Protein AF-A0AA36IEJ2-F1 (afdb_monomer)

pLDDT: mean 81.39, std 17.4, range [32.22, 98.12]

Radius of gyration: 28.45 Å; Cα contacts (8 Å, |Δi|>4): 85; chains: 1; bounding box: 75×53×69 Å

Structure (mmCIF, N/CA/C/O backbone):
data_AF-A0AA36IEJ2-F1
#
_entry.id   AF-A0AA36IEJ2-F1
#
loop_
_atom_site.group_PDB
_atom_site.id
_atom_site.type_symbol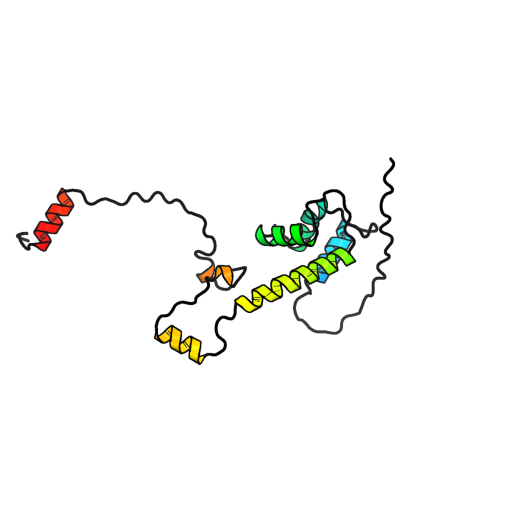
_atom_site.label_atom_id
_atom_site.label_alt_id
_atom_site.label_comp_id
_atom_site.label_asym_id
_atom_site.label_entity_id
_atom_site.label_seq_id
_atom_site.pdbx_PDB_ins_code
_atom_site.Cartn_x
_atom_site.Cartn_y
_atom_site.Cartn_z
_atom_site.occupancy
_atom_site.B_iso_or_equiv
_atom_site.auth_seq_id
_atom_site.auth_comp_id
_atom_site.auth_asym_id
_atom_site.auth_atom_id
_atom_site.pdbx_PDB_model_num
ATOM 1 N N . MET A 1 1 ? -19.007 30.436 28.640 1.00 40.53 1 MET A N 1
ATOM 2 C CA . MET A 1 1 ? -19.668 29.501 27.710 1.00 40.53 1 MET A CA 1
ATOM 3 C C . MET A 1 1 ? -19.135 28.138 28.073 1.00 40.53 1 MET A C 1
ATOM 5 O O . MET A 1 1 ? -18.063 27.766 27.619 1.00 40.53 1 MET A O 1
ATOM 9 N N . ASP A 1 2 ? -19.812 27.492 29.014 1.00 39.59 2 ASP A N 1
ATOM 10 C CA . ASP A 1 2 ? -19.351 26.257 29.638 1.00 39.59 2 ASP A CA 1
ATOM 11 C C . ASP A 1 2 ? -19.792 25.080 28.765 1.00 39.59 2 ASP A C 1
ATOM 13 O O . ASP A 1 2 ? -20.980 24.765 28.680 1.00 39.59 2 ASP A O 1
ATOM 17 N N . GLY A 1 3 ? -18.836 24.488 28.046 1.00 47.44 3 GLY A N 1
ATOM 18 C CA . GLY A 1 3 ? -19.050 23.296 27.232 1.00 47.44 3 GLY A CA 1
ATOM 19 C C . GLY A 1 3 ? -19.310 22.091 28.130 1.00 47.44 3 GLY A C 1
ATOM 20 O O . GLY A 1 3 ? -18.438 21.671 28.887 1.00 47.44 3 GLY A O 1
ATOM 21 N N . GLN A 1 4 ? -20.525 21.551 28.074 1.00 42.03 4 GLN A N 1
ATOM 22 C CA . GLN A 1 4 ? -20.871 20.312 28.765 1.00 42.03 4 GLN A CA 1
ATOM 23 C C . GLN A 1 4 ? -20.145 19.129 28.099 1.00 42.03 4 GLN A C 1
ATOM 25 O O . GLN A 1 4 ? -20.254 18.982 26.882 1.00 42.03 4 GLN A O 1
ATOM 30 N N . PRO A 1 5 ? -19.446 18.265 28.858 1.00 49.78 5 PRO A N 1
ATOM 31 C CA . PRO A 1 5 ? -18.841 17.061 28.301 1.00 49.78 5 PRO A CA 1
ATOM 32 C C . PRO A 1 5 ? -19.939 16.092 27.847 1.00 49.78 5 PRO A C 1
ATOM 34 O O . PRO A 1 5 ? -20.864 15.775 28.608 1.00 49.78 5 PRO A O 1
ATOM 37 N N . ALA A 1 6 ? -19.844 15.643 26.595 1.00 51.34 6 ALA A N 1
ATOM 38 C CA . ALA A 1 6 ? -20.729 14.646 26.015 1.00 51.34 6 ALA A CA 1
ATOM 39 C C . ALA A 1 6 ? -20.664 13.362 26.858 1.00 51.34 6 ALA A C 1
ATOM 41 O O . ALA A 1 6 ? -19.622 12.727 27.000 1.00 51.34 6 ALA A O 1
ATOM 42 N N . LYS A 1 7 ? -21.787 12.995 27.480 1.00 47.00 7 LYS A N 1
ATOM 43 C CA . LYS A 1 7 ? -21.883 11.775 28.283 1.00 47.00 7 LYS A CA 1
ATOM 44 C C . LYS A 1 7 ? -21.886 10.564 27.351 1.00 47.00 7 LYS A C 1
ATOM 46 O O . LYS A 1 7 ? -22.931 10.217 26.807 1.00 47.00 7 LYS A O 1
ATOM 51 N N . CYS A 1 8 ? -20.741 9.898 27.230 1.00 48.50 8 CYS A N 1
ATOM 52 C CA . CYS A 1 8 ? -20.608 8.570 26.629 1.00 48.50 8 CYS A CA 1
ATOM 53 C C . CYS A 1 8 ? -21.247 7.513 27.549 1.00 48.50 8 CYS A C 1
ATOM 55 O O . CYS A 1 8 ? -20.572 6.761 28.240 1.00 48.50 8 CYS A O 1
ATOM 57 N N . ALA A 1 9 ? -22.576 7.495 27.638 1.00 44.84 9 ALA A N 1
ATOM 58 C CA . ALA A 1 9 ? -23.319 6.536 28.452 1.00 44.84 9 ALA A CA 1
ATOM 59 C C . ALA A 1 9 ? -23.879 5.411 27.571 1.00 44.84 9 ALA A C 1
ATOM 61 O O . ALA A 1 9 ? -25.085 5.307 27.365 1.00 44.84 9 ALA A O 1
ATOM 62 N N . GLY A 1 10 ? -22.993 4.565 27.045 1.00 47.56 10 GLY A N 1
ATOM 63 C CA . GLY A 1 10 ? -23.352 3.335 26.342 1.00 47.56 10 GLY A CA 1
ATOM 64 C C . GLY A 1 10 ? -22.810 2.130 27.097 1.00 47.56 10 GLY A C 1
ATOM 65 O O . GLY A 1 10 ? -21.650 1.775 26.937 1.00 47.56 10 G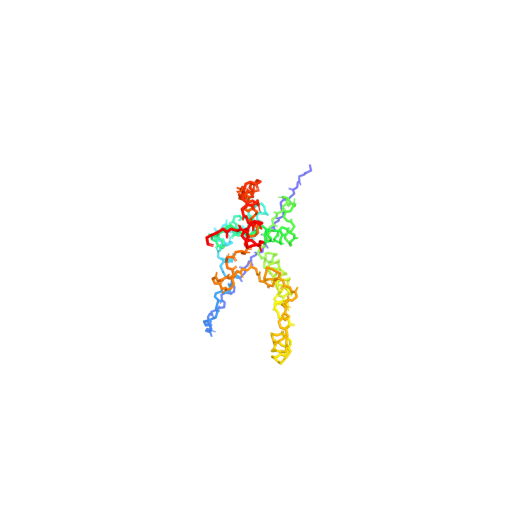LY A O 1
ATOM 66 N N . ARG A 1 11 ? -23.634 1.490 27.939 1.00 46.09 11 ARG A N 1
ATOM 67 C CA . ARG A 1 11 ? -23.302 0.169 28.493 1.00 46.09 11 ARG A CA 1
ATOM 68 C C . ARG A 1 11 ? -23.265 -0.826 27.340 1.00 46.09 11 ARG A C 1
ATOM 70 O O . ARG A 1 11 ? -24.316 -1.292 26.902 1.00 46.09 11 ARG A O 1
ATOM 77 N N . TYR A 1 12 ? -22.068 -1.184 26.899 1.00 50.28 12 TYR A N 1
ATOM 78 C CA . TYR A 1 12 ? -21.857 -2.382 26.111 1.00 50.28 12 TYR A CA 1
ATOM 79 C C . TYR A 1 12 ? -22.238 -3.594 26.950 1.00 50.28 12 TYR A C 1
ATOM 81 O O . TYR A 1 12 ? -21.496 -4.058 27.814 1.00 50.28 12 TYR A O 1
ATOM 89 N N . ALA A 1 13 ? -23.459 -4.082 26.742 1.00 46.06 13 ALA A N 1
ATOM 90 C CA . ALA A 1 13 ? -23.872 -5.375 27.245 1.00 46.06 13 ALA A CA 1
ATOM 91 C C . ALA A 1 13 ? -23.023 -6.423 26.522 1.00 46.06 13 ALA A C 1
ATOM 93 O O . ALA A 1 13 ? -23.309 -6.799 25.387 1.00 46.06 13 ALA A O 1
ATOM 94 N N . LEU A 1 14 ? -21.951 -6.831 27.198 1.00 47.22 14 LEU A N 1
ATOM 95 C CA . LEU A 1 14 ? -20.986 -7.849 26.816 1.00 47.22 14 LEU A CA 1
ATOM 96 C C . LEU A 1 14 ? -21.727 -9.145 26.443 1.00 47.22 14 LEU A C 1
ATOM 98 O O . LEU A 1 14 ? -21.999 -10.008 27.281 1.00 47.22 14 LEU A O 1
ATOM 102 N N . HIS A 1 15 ? -22.112 -9.279 25.177 1.00 44.12 15 HIS A N 1
ATOM 103 C CA . HIS A 1 15 ? -22.699 -10.501 24.653 1.00 44.12 15 HI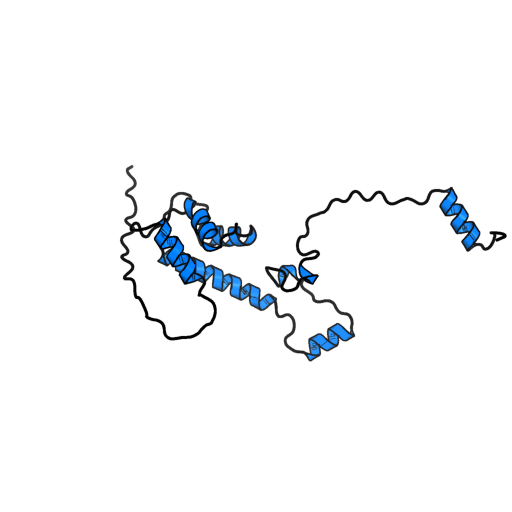S A CA 1
ATOM 104 C C . HIS A 1 15 ? -21.554 -11.469 24.356 1.00 44.12 15 HIS A C 1
ATOM 106 O O . HIS A 1 15 ? -21.092 -11.613 23.228 1.00 44.12 15 HIS A O 1
ATOM 112 N N . GLN A 1 16 ? -21.086 -12.134 25.418 1.00 48.19 16 GLN A N 1
ATOM 113 C CA . GLN A 1 16 ? -20.253 -13.332 25.350 1.00 48.19 16 GLN A CA 1
ATOM 114 C C . GLN A 1 16 ? -21.001 -14.428 24.575 1.00 48.19 16 GLN A C 1
ATOM 116 O O . GLN A 1 16 ? -21.636 -15.313 25.154 1.00 48.19 16 GLN A O 1
ATOM 121 N N . ARG A 1 17 ? -20.926 -14.399 23.241 1.00 41.19 17 ARG A N 1
ATOM 122 C CA . ARG A 1 17 ? -21.216 -15.582 22.434 1.00 41.19 17 ARG A CA 1
ATOM 123 C C . ARG A 1 17 ? -20.045 -16.540 22.587 1.00 41.19 17 ARG A C 1
ATOM 125 O O . ARG A 1 17 ? -18.952 -16.319 22.077 1.00 41.19 17 ARG A O 1
ATOM 132 N N . ARG A 1 18 ? -20.299 -17.601 23.350 1.00 40.84 18 ARG A N 1
ATOM 133 C CA . ARG A 1 18 ? -19.436 -18.772 23.472 1.00 40.84 18 ARG A CA 1
ATOM 134 C C . ARG A 1 18 ? -19.123 -19.347 22.090 1.00 40.84 18 ARG A C 1
ATOM 136 O O . ARG A 1 18 ? -20.033 -19.673 21.336 1.00 40.84 18 ARG A O 1
ATOM 143 N N . ASN A 1 19 ? -17.825 -19.503 21.852 1.00 45.25 19 ASN A N 1
ATOM 14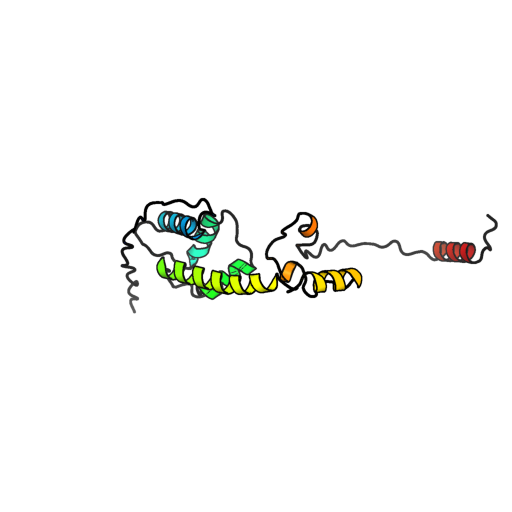4 C CA . ASN A 1 19 ? -17.169 -20.475 20.984 1.00 45.25 19 ASN A CA 1
ATOM 145 C C . ASN A 1 19 ? -18.066 -21.596 20.441 1.00 45.25 19 ASN A C 1
ATOM 147 O O . ASN A 1 19 ? -18.500 -22.465 21.198 1.00 45.25 19 ASN A O 1
ATOM 151 N N . GLN A 1 20 ? -18.158 -21.668 19.114 1.00 38.31 20 GLN A N 1
ATOM 152 C CA . GLN A 1 20 ? -18.230 -22.939 18.399 1.00 38.31 20 GLN A CA 1
ATOM 153 C C . GLN A 1 20 ? -17.403 -22.848 17.110 1.00 38.31 20 GLN A C 1
ATOM 155 O O . GLN A 1 20 ? -17.879 -22.437 16.062 1.00 38.31 20 GLN A O 1
ATOM 160 N N . GLY A 1 21 ? -16.121 -23.181 17.288 1.00 37.41 21 GLY A N 1
ATOM 161 C CA . GLY A 1 21 ? -15.200 -23.799 16.336 1.00 37.41 21 GLY A CA 1
ATOM 162 C C . GLY A 1 21 ? -15.261 -23.393 14.871 1.00 37.41 21 GLY A C 1
ATOM 163 O O . GLY A 1 21 ? -15.966 -24.043 14.114 1.00 37.41 21 GLY A O 1
ATOM 164 N N . VAL A 1 22 ? -14.361 -22.491 14.474 1.00 33.22 22 VAL A N 1
ATOM 165 C CA . VAL A 1 22 ? -13.453 -22.714 13.338 1.00 33.22 22 VAL A CA 1
ATOM 166 C C . VAL A 1 22 ? -12.129 -22.021 13.667 1.00 33.22 22 VAL A C 1
ATOM 168 O O . VAL A 1 22 ? -12.105 -20.876 14.113 1.00 33.22 22 VAL A O 1
ATOM 171 N N . CYS A 1 23 ? -11.029 -22.744 13.505 1.00 32.22 23 CYS A N 1
ATOM 172 C CA . CYS A 1 23 ? -9.671 -22.244 13.647 1.00 32.22 23 CYS A CA 1
ATOM 173 C C . CYS A 1 23 ? -9.272 -21.474 12.377 1.00 32.22 23 CYS A C 1
ATOM 175 O O . CYS A 1 23 ? -8.405 -21.936 11.653 1.00 32.22 23 CYS A O 1
ATOM 177 N N . ASP A 1 24 ? -9.900 -20.334 12.101 1.00 36.03 24 ASP A N 1
ATOM 178 C CA . ASP A 1 24 ? -9.505 -19.429 11.018 1.00 36.03 24 ASP A CA 1
ATOM 179 C C . ASP A 1 24 ? -9.288 -18.050 11.635 1.00 36.03 24 ASP A C 1
ATOM 181 O O . ASP A 1 24 ? -10.222 -17.504 12.210 1.00 36.03 24 ASP A O 1
ATOM 185 N N . ALA A 1 25 ? -8.043 -17.559 11.584 1.00 43.09 25 ALA A N 1
ATOM 186 C CA . ALA A 1 25 ? -7.581 -16.207 11.922 1.00 43.09 25 ALA A CA 1
ATOM 187 C C . ALA A 1 25 ? -8.327 -15.502 13.073 1.00 43.09 25 ALA A C 1
ATOM 189 O O . ALA A 1 25 ? -9.448 -15.037 12.892 1.00 43.09 25 ALA A O 1
ATOM 190 N N . VAL A 1 26 ? -7.678 -15.327 14.236 1.00 43.62 26 VAL A N 1
ATOM 191 C CA . VAL A 1 26 ? -8.209 -14.461 15.309 1.00 43.62 26 VAL A CA 1
ATOM 192 C C . VAL A 1 26 ? -8.699 -13.157 14.666 1.00 43.62 26 VAL A C 1
ATOM 194 O O . VAL A 1 26 ? -7.878 -12.440 14.086 1.00 43.62 26 VAL A O 1
ATOM 197 N N . PRO A 1 27 ? -10.015 -12.869 14.673 1.00 59.16 27 PRO A N 1
ATOM 198 C CA . PRO A 1 27 ? -10.537 -11.728 13.950 1.00 59.16 27 PRO A CA 1
ATOM 199 C C . PRO A 1 27 ? -9.899 -10.499 14.575 1.00 59.16 27 PRO A C 1
ATOM 201 O O . PRO A 1 27 ? -10.001 -10.310 15.784 1.00 59.16 27 PRO A O 1
ATOM 204 N N . CYS A 1 28 ? -9.212 -9.691 13.769 1.00 58.41 28 CYS A N 1
ATOM 205 C CA . CYS A 1 28 ? -8.451 -8.526 14.229 1.00 58.41 28 CYS A CA 1
ATOM 206 C C . CYS A 1 28 ? -9.276 -7.643 15.201 1.00 58.41 28 CYS A C 1
ATOM 208 O O . CYS A 1 28 ? -8.747 -7.138 16.185 1.00 58.41 28 CYS A O 1
ATOM 210 N N . CYS A 1 29 ? -10.607 -7.592 15.022 1.00 62.75 29 CYS A N 1
ATOM 211 C CA . CYS A 1 29 ? -11.572 -6.981 15.951 1.00 62.75 29 CYS A CA 1
ATOM 212 C C . CYS A 1 29 ? -11.404 -7.386 17.423 1.00 62.75 29 CYS A C 1
ATOM 214 O O . CYS A 1 29 ? -11.572 -6.553 18.306 1.00 62.75 29 CYS A O 1
ATOM 216 N N . PHE A 1 30 ? -11.106 -8.652 17.709 1.00 75.50 30 PHE A N 1
ATOM 217 C CA . PHE A 1 30 ? -11.024 -9.153 19.078 1.00 75.50 30 PHE A CA 1
ATOM 218 C C . PHE A 1 30 ? -9.797 -8.608 19.814 1.00 75.50 30 PHE A C 1
ATOM 220 O O . PHE A 1 30 ? -9.889 -8.253 20.986 1.00 75.50 30 PHE A O 1
ATOM 227 N N . LEU A 1 31 ? -8.669 -8.483 19.111 1.00 81.38 31 LEU A N 1
ATOM 228 C CA . LEU A 1 31 ? -7.453 -7.868 19.645 1.00 81.38 31 LEU A CA 1
ATOM 229 C C . LEU A 1 31 ? -7.671 -6.378 19.923 1.00 81.38 31 LEU A C 1
ATOM 231 O O . LEU A 1 31 ? -7.348 -5.917 21.014 1.00 81.38 31 LEU A O 1
ATOM 235 N N . PHE A 1 32 ? -8.296 -5.662 18.984 1.00 86.06 32 PHE A N 1
ATOM 236 C CA . PHE A 1 32 ? -8.633 -4.247 19.157 1.00 86.06 32 PHE A CA 1
ATOM 237 C C . PHE A 1 32 ? -9.627 -4.001 20.296 1.00 86.06 32 PHE A C 1
ATOM 239 O O . PHE A 1 32 ? -9.485 -3.028 21.028 1.00 86.06 32 PHE A O 1
ATOM 246 N N . SER A 1 33 ? -10.604 -4.891 20.483 1.00 88.31 33 SER A N 1
ATOM 247 C CA . SER A 1 33 ? -11.564 -4.794 21.589 1.00 88.31 33 SER A CA 1
ATOM 248 C C . SER A 1 33 ? -10.871 -4.966 22.937 1.00 88.31 33 SER A C 1
ATOM 250 O O . SER A 1 33 ? -11.087 -4.164 23.840 1.00 88.31 33 SER A O 1
ATOM 252 N N . GLN A 1 34 ? -9.975 -5.950 23.063 1.00 90.56 34 GLN A N 1
ATOM 253 C CA . GLN A 1 34 ? -9.234 -6.161 24.307 1.00 90.56 34 GLN A CA 1
ATOM 254 C C . GLN A 1 34 ? -8.288 -5.008 24.636 1.00 90.56 34 GLN A C 1
ATOM 256 O O . GLN A 1 34 ? -8.200 -4.597 25.797 1.00 90.56 34 GLN A O 1
ATOM 261 N N . THR A 1 35 ? -7.562 -4.484 23.646 1.00 91.81 35 THR A N 1
ATOM 262 C CA . THR A 1 35 ? -6.663 -3.347 23.873 1.00 91.81 35 THR A CA 1
ATOM 263 C C . THR A 1 35 ? -7.444 -2.084 24.212 1.00 91.81 35 THR A C 1
ATOM 265 O O . THR A 1 35 ? -7.053 -1.377 25.142 1.00 91.81 35 THR A O 1
ATOM 268 N N . PHE A 1 36 ? -8.576 -1.841 23.546 1.00 92.44 36 PHE A N 1
ATOM 269 C CA . PHE A 1 36 ? -9.487 -0.745 23.873 1.00 92.44 36 PHE A CA 1
ATOM 270 C C . PHE A 1 36 ? -9.990 -0.838 25.317 1.00 92.44 36 PHE A C 1
ATOM 272 O O . PHE A 1 36 ? -9.799 0.105 26.087 1.00 92.44 36 PHE A O 1
ATOM 279 N N . ASP A 1 37 ? -10.528 -1.992 25.720 1.00 92.75 37 ASP A N 1
ATOM 280 C CA . ASP A 1 37 ? -11.012 -2.223 27.087 1.00 92.75 37 ASP A CA 1
ATOM 281 C C . ASP A 1 37 ? -9.900 -2.028 28.127 1.00 92.75 37 ASP A C 1
ATOM 283 O O . ASP A 1 37 ? -10.126 -1.450 29.191 1.00 92.75 37 ASP A O 1
ATOM 287 N N . THR A 1 38 ? -8.674 -2.452 27.807 1.00 93.12 38 THR A N 1
ATOM 288 C CA . THR A 1 38 ? -7.515 -2.318 28.702 1.00 93.12 38 THR A CA 1
ATOM 289 C C . THR A 1 38 ? -7.096 -0.858 28.901 1.00 93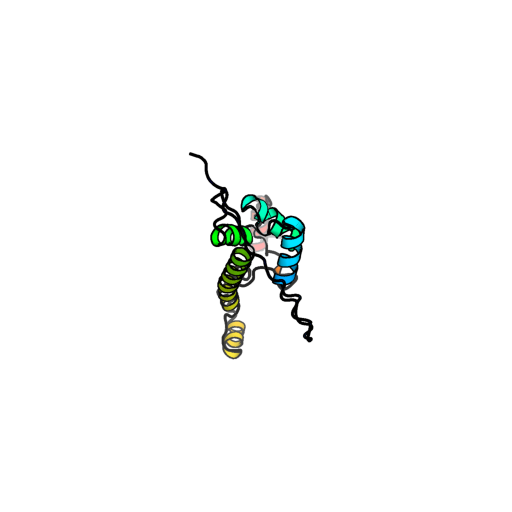.12 38 THR A C 1
ATOM 291 O O . THR A 1 38 ? -6.697 -0.484 30.003 1.00 93.12 38 THR A O 1
ATOM 294 N N . MET A 1 39 ? -7.173 -0.018 27.865 1.00 91.06 39 MET A N 1
ATOM 295 C CA . MET A 1 39 ? -6.741 1.385 27.958 1.00 91.06 39 MET A CA 1
ATOM 296 C C . MET A 1 39 ? -7.819 2.339 28.458 1.00 91.06 39 MET A C 1
ATOM 298 O O . MET A 1 39 ? -7.490 3.360 29.064 1.00 91.06 39 MET A O 1
ATOM 302 N N . VAL A 1 40 ? -9.082 2.038 28.170 1.00 91.06 40 VAL A N 1
ATOM 303 C CA . VAL A 1 40 ? -10.218 2.915 28.460 1.00 91.06 40 VAL A CA 1
ATOM 304 C C . VAL A 1 40 ? -10.908 2.528 29.773 1.00 91.06 40 VAL A C 1
ATOM 306 O O . VAL A 1 40 ? -11.442 3.390 30.475 1.00 91.06 40 VAL A O 1
ATOM 309 N N . GLY A 1 41 ? -10.887 1.242 30.135 1.00 87.25 41 GLY A N 1
ATOM 310 C CA . GLY A 1 41 ? -11.568 0.727 31.318 1.00 87.25 41 GLY A CA 1
ATOM 311 C C . GLY A 1 41 ? -13.074 1.017 31.288 1.00 87.25 41 GLY A C 1
ATOM 312 O O . GLY A 1 41 ? -13.781 0.689 30.335 1.00 87.25 41 GLY A O 1
ATOM 313 N N . GLU A 1 42 ? -13.581 1.657 32.344 1.00 85.06 42 GLU A N 1
ATOM 314 C CA . GLU A 1 42 ? -15.014 1.949 32.501 1.00 85.06 42 GLU A CA 1
ATOM 315 C C . GLU A 1 42 ? -15.517 3.128 31.653 1.00 85.06 42 GLU A C 1
ATOM 317 O O . GLU A 1 42 ? -16.727 3.271 31.483 1.00 85.06 42 GLU A O 1
ATOM 322 N N . ALA A 1 43 ? -14.627 3.973 31.117 1.00 80.19 43 ALA A N 1
ATOM 323 C CA . ALA A 1 43 ? -15.024 5.196 30.416 1.00 80.19 43 ALA A CA 1
ATOM 324 C C . ALA A 1 43 ? -15.714 4.928 29.063 1.00 80.19 43 ALA A C 1
ATOM 326 O O . ALA A 1 43 ? -16.480 5.764 28.597 1.00 80.19 43 ALA A O 1
ATOM 327 N N . GLN A 1 44 ? -15.482 3.755 28.457 1.00 87.50 44 GLN A N 1
ATOM 328 C CA . GLN A 1 44 ? -16.049 3.294 27.176 1.00 87.50 44 GLN A CA 1
ATOM 329 C C . GLN A 1 44 ? -15.889 4.271 25.984 1.00 87.50 44 GLN A C 1
ATOM 331 O O . GLN A 1 44 ? -16.511 4.086 24.936 1.00 87.50 44 GLN A O 1
ATOM 336 N N . CYS A 1 45 ? -15.027 5.281 26.113 1.00 92.75 45 CYS A N 1
ATOM 337 C CA . CYS A 1 45 ? -14.630 6.208 25.064 1.00 92.75 45 CYS A CA 1
ATOM 338 C C . CYS A 1 45 ? -13.123 6.503 25.128 1.00 92.75 45 CYS A C 1
ATOM 340 O O . CYS A 1 45 ? -12.531 6.567 26.207 1.00 92.75 45 CYS A O 1
ATOM 342 N N . ILE A 1 46 ? -12.493 6.679 23.967 1.00 93.94 46 ILE A N 1
ATOM 343 C CA . ILE A 1 46 ? -11.086 7.067 23.841 1.00 93.94 46 ILE A CA 1
ATOM 344 C C . ILE A 1 46 ? -10.991 8.441 23.182 1.00 93.94 46 ILE A C 1
ATOM 346 O O . ILE A 1 46 ? -11.665 8.705 22.193 1.00 93.94 46 ILE A O 1
ATOM 350 N N . GLN A 1 47 ? -10.135 9.317 23.699 1.00 92.88 47 GLN A N 1
ATOM 351 C CA . GLN A 1 47 ? -9.848 10.589 23.033 1.00 92.88 47 GLN A CA 1
ATOM 352 C C . GLN A 1 47 ? -9.185 10.332 21.678 1.00 92.88 47 GLN A C 1
ATOM 354 O O . GLN A 1 47 ? -8.265 9.513 21.594 1.00 92.88 47 GLN A O 1
ATOM 359 N N . LYS A 1 48 ? -9.585 11.073 20.638 1.00 93.62 48 LYS A N 1
ATOM 360 C CA . LYS A 1 48 ? -9.020 10.952 19.280 1.00 93.62 48 LYS A CA 1
ATOM 361 C C . LYS A 1 48 ? -7.491 11.050 19.255 1.00 93.62 48 LYS A C 1
ATOM 363 O O . LYS A 1 48 ? -6.839 10.260 18.582 1.00 93.62 48 LYS A O 1
ATOM 368 N N . ILE A 1 49 ? -6.910 11.930 20.071 1.00 92.00 49 ILE A N 1
ATOM 369 C CA . ILE A 1 49 ? -5.451 12.108 20.199 1.00 92.00 49 ILE A CA 1
ATOM 370 C C . ILE A 1 49 ? -4.750 10.806 20.632 1.00 92.00 49 ILE A C 1
ATOM 372 O O . ILE A 1 49 ? -3.625 10.525 20.224 1.00 92.00 49 ILE A O 1
ATOM 376 N N . ARG A 1 50 ? -5.420 9.968 21.434 1.00 92.06 50 ARG A N 1
ATOM 377 C CA . ARG A 1 50 ? -4.876 8.696 21.940 1.00 92.06 50 ARG A CA 1
ATOM 378 C C . ARG A 1 50 ? -5.119 7.511 21.005 1.00 92.06 50 ARG A C 1
ATOM 380 O O . ARG A 1 50 ? -4.660 6.406 21.289 1.00 92.06 50 ARG A O 1
ATOM 387 N N . MET A 1 51 ? -5.789 7.721 19.874 1.00 91.75 51 MET A N 1
ATOM 388 C CA . MET A 1 51 ? -6.033 6.685 18.869 1.00 91.75 51 MET A CA 1
ATOM 389 C C . MET A 1 51 ? -4.729 6.043 18.369 1.00 91.75 51 MET A C 1
ATOM 391 O O . MET A 1 51 ? -4.651 4.830 18.189 1.00 91.75 51 MET A O 1
ATOM 395 N N . PHE A 1 52 ? -3.668 6.837 18.222 1.00 90.75 52 PHE A N 1
ATOM 396 C CA . PHE A 1 52 ? -2.351 6.348 17.812 1.00 90.75 52 PHE A CA 1
ATOM 397 C C . PHE A 1 52 ? -1.745 5.359 18.818 1.00 90.75 52 PHE A C 1
ATOM 399 O O . PHE A 1 52 ? -1.145 4.360 18.421 1.00 90.75 52 PHE A O 1
ATOM 406 N N . GLU A 1 53 ? -1.937 5.600 20.120 1.00 93.00 53 GLU A N 1
ATOM 407 C CA . GLU A 1 53 ? -1.500 4.681 21.177 1.00 93.00 53 GLU A CA 1
ATOM 408 C C . GLU A 1 53 ? -2.260 3.355 21.087 1.00 93.00 53 GLU A C 1
ATOM 410 O O . GLU A 1 53 ? -1.648 2.292 21.194 1.00 93.00 53 GLU A O 1
ATOM 415 N N . LEU A 1 54 ? -3.572 3.417 20.822 1.00 92.44 54 LEU A N 1
ATOM 416 C CA . LEU A 1 54 ? -4.418 2.236 20.644 1.00 92.44 54 LEU A CA 1
ATOM 417 C C . LEU A 1 54 ? -3.959 1.372 19.480 1.00 92.44 54 LEU A C 1
ATOM 419 O O . LEU A 1 54 ? -3.784 0.164 19.640 1.00 92.44 54 LEU A O 1
ATOM 423 N N . ILE A 1 55 ? -3.731 1.992 18.328 1.00 91.19 55 ILE A N 1
ATOM 424 C CA . ILE A 1 55 ? -3.296 1.303 17.115 1.00 91.19 55 ILE A CA 1
ATOM 425 C C . ILE A 1 55 ? -1.919 0.674 17.337 1.00 91.19 55 ILE A C 1
ATOM 427 O O . ILE A 1 55 ? -1.742 -0.515 17.082 1.00 91.19 55 ILE A O 1
ATOM 431 N N . LYS A 1 56 ? -0.964 1.424 17.898 1.00 91.69 56 LYS A N 1
ATOM 432 C CA . LYS A 1 56 ? 0.379 0.911 18.196 1.00 91.69 56 LYS A CA 1
ATOM 433 C C . LYS A 1 56 ? 0.350 -0.253 19.189 1.00 91.69 56 LYS A C 1
ATOM 435 O O . LYS A 1 56 ? 1.073 -1.230 19.006 1.00 91.69 56 LYS A O 1
ATOM 440 N N . ALA A 1 57 ? -0.493 -0.174 20.219 1.00 92.50 57 ALA A N 1
ATOM 441 C CA . ALA A 1 57 ? -0.664 -1.248 21.192 1.00 92.50 57 ALA A CA 1
ATOM 442 C C . ALA A 1 57 ? -1.322 -2.496 20.578 1.00 92.50 57 ALA A C 1
ATOM 444 O O . ALA A 1 57 ? -0.942 -3.612 20.922 1.00 92.50 57 ALA A O 1
ATOM 445 N N . ALA A 1 58 ? -2.284 -2.317 19.668 1.00 89.94 58 ALA A N 1
ATOM 446 C CA . ALA A 1 58 ? -2.988 -3.414 19.008 1.00 89.94 58 ALA A CA 1
ATOM 447 C C . ALA A 1 58 ? -2.133 -4.125 17.947 1.00 89.94 58 ALA A C 1
ATOM 449 O O . ALA A 1 58 ? -2.117 -5.354 17.906 1.00 89.94 58 ALA A O 1
ATOM 450 N N . TYR A 1 59 ? -1.411 -3.373 17.111 1.00 85.44 59 TYR A N 1
ATOM 451 C CA . TYR A 1 59 ? -0.539 -3.938 16.076 1.00 85.44 59 TYR A CA 1
ATOM 452 C C . TYR A 1 59 ? 0.792 -4.451 16.638 1.00 85.44 59 TYR A C 1
ATOM 454 O O . TYR A 1 59 ? 1.373 -5.384 16.089 1.00 85.44 59 TYR A O 1
ATOM 462 N N . GLY A 1 60 ? 1.294 -3.852 17.722 1.00 87.69 60 GLY A N 1
ATOM 463 C CA . GLY A 1 60 ? 2.627 -4.138 18.262 1.00 87.69 60 GLY A CA 1
ATOM 464 C C . GLY A 1 60 ? 3.773 -3.506 17.460 1.00 87.69 60 GLY A C 1
ATOM 465 O O . GLY A 1 60 ? 4.938 -3.688 17.810 1.00 87.69 60 GLY A O 1
ATOM 466 N N . PHE A 1 61 ? 3.459 -2.747 16.411 1.00 86.00 61 PHE A N 1
ATOM 467 C CA . PHE A 1 61 ? 4.394 -1.972 15.599 1.00 86.00 61 PHE A CA 1
ATOM 468 C C . PHE A 1 61 ? 3.768 -0.625 15.216 1.00 86.00 61 PHE A C 1
ATOM 470 O O . PHE A 1 61 ? 2.576 -0.390 15.423 1.00 86.00 61 PHE A O 1
ATOM 477 N N . GLU A 1 62 ? 4.594 0.288 14.710 1.00 83.75 62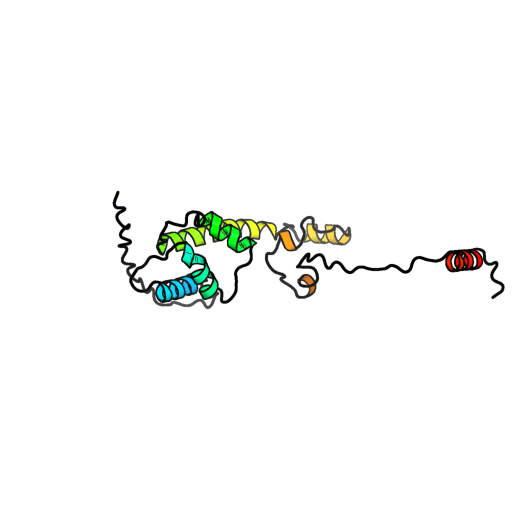 GLU A N 1
ATOM 478 C CA . GLU A 1 62 ? 4.133 1.585 14.220 1.00 83.75 62 GLU A CA 1
ATOM 479 C C . GLU A 1 62 ? 3.484 1.408 12.838 1.00 83.75 62 GLU A C 1
ATOM 481 O O . GLU A 1 62 ? 4.139 0.862 11.946 1.00 83.75 62 GLU A O 1
ATOM 486 N N . PRO A 1 63 ? 2.205 1.789 12.661 1.00 85.12 63 PRO A N 1
ATOM 487 C CA . PRO A 1 63 ? 1.501 1.584 11.397 1.00 85.12 63 PRO A CA 1
ATOM 488 C C . PRO A 1 63 ? 2.175 2.377 10.275 1.00 85.12 63 PRO A C 1
ATOM 490 O O . PRO A 1 63 ? 2.763 3.438 10.506 1.00 85.12 63 PRO A O 1
ATOM 493 N N . MET A 1 64 ? 2.081 1.868 9.048 1.00 84.06 64 MET A N 1
ATOM 494 C CA . MET A 1 64 ? 2.718 2.523 7.906 1.00 84.06 64 MET A CA 1
ATOM 495 C C . MET A 1 64 ? 2.070 3.891 7.623 1.00 84.06 64 MET A C 1
ATOM 497 O O . MET A 1 64 ? 0.876 4.061 7.886 1.00 84.06 64 MET A O 1
ATOM 501 N N . PRO A 1 65 ? 2.797 4.863 7.033 1.00 87.00 65 PRO A N 1
ATOM 502 C CA . PRO A 1 65 ? 2.252 6.193 6.742 1.00 87.00 65 PRO A CA 1
ATOM 503 C C . PRO A 1 65 ? 0.956 6.166 5.919 1.00 87.00 65 PRO A C 1
ATOM 505 O O . PRO A 1 65 ? 0.038 6.942 6.177 1.00 87.00 65 PRO A O 1
ATOM 508 N N . GLU A 1 66 ? 0.848 5.236 4.969 1.00 83.75 66 GLU A N 1
ATOM 509 C CA . GLU A 1 66 ? -0.351 5.044 4.146 1.00 83.75 66 GLU A CA 1
ATOM 510 C C . GLU A 1 66 ? -1.560 4.577 4.969 1.00 83.75 66 GLU A C 1
ATOM 512 O O . GLU A 1 66 ? -2.672 5.081 4.808 1.00 83.75 66 GLU A O 1
ATOM 517 N N . GLU A 1 67 ? -1.343 3.635 5.891 1.00 85.94 67 GLU A N 1
ATOM 518 C CA . GLU A 1 67 ? -2.382 3.147 6.802 1.00 85.94 67 GLU A CA 1
ATOM 519 C C . GLU A 1 67 ? -2.798 4.241 7.782 1.00 85.94 67 GLU A C 1
ATOM 521 O O . GLU A 1 67 ? -3.981 4.383 8.091 1.00 85.94 67 GLU A O 1
ATOM 526 N N . MET A 1 68 ? -1.838 5.061 8.215 1.00 89.88 68 MET A N 1
ATOM 527 C CA . MET A 1 68 ? -2.111 6.207 9.065 1.00 89.88 68 MET A CA 1
ATOM 528 C C . MET A 1 68 ? -2.976 7.248 8.362 1.00 89.88 68 MET A C 1
ATOM 530 O O . MET A 1 68 ? -3.937 7.739 8.949 1.00 89.88 68 MET A O 1
ATOM 534 N N . GLY A 1 69 ? -2.677 7.551 7.097 1.00 90.19 69 GLY A N 1
ATOM 535 C CA . GLY A 1 69 ? -3.488 8.456 6.287 1.00 90.19 69 GLY A CA 1
ATOM 536 C C . GLY A 1 69 ? -4.937 7.978 6.170 1.00 90.19 69 GLY A C 1
ATOM 537 O O . GLY A 1 69 ? -5.860 8.772 6.332 1.00 90.19 69 GLY A O 1
ATOM 538 N N . LEU A 1 70 ? -5.153 6.673 5.968 1.00 90.12 70 LEU A N 1
ATOM 539 C CA . LEU A 1 70 ? -6.499 6.087 5.958 1.00 90.12 70 LEU A CA 1
ATOM 540 C C . LEU A 1 70 ? -7.211 6.265 7.303 1.00 90.12 70 LEU A C 1
ATOM 542 O O . LEU A 1 70 ? -8.351 6.712 7.332 1.00 90.12 70 LEU A O 1
ATOM 546 N N . LEU A 1 71 ? -6.534 5.970 8.415 1.00 91.94 71 LEU A N 1
ATOM 547 C CA . LEU A 1 71 ? -7.108 6.090 9.758 1.00 91.94 71 LEU A CA 1
ATOM 548 C C . LEU A 1 71 ? -7.469 7.538 10.113 1.00 91.94 71 LEU A C 1
ATOM 550 O O . LEU A 1 71 ? -8.552 7.786 10.641 1.00 91.94 71 LEU A O 1
ATOM 554 N N . VAL A 1 72 ? -6.592 8.494 9.798 1.00 93.19 72 VAL A N 1
ATOM 555 C CA . VAL A 1 72 ? -6.835 9.926 10.027 1.00 93.19 72 VAL A CA 1
ATOM 556 C C . VAL A 1 72 ? -8.042 10.408 9.227 1.00 93.19 72 VAL A C 1
ATOM 558 O O . VAL A 1 72 ? -8.896 11.096 9.787 1.00 93.19 72 VAL A O 1
ATOM 561 N N . ASN A 1 73 ? -8.146 9.997 7.961 1.00 92.81 73 ASN A N 1
ATOM 562 C CA . ASN A 1 73 ? -9.252 10.371 7.084 1.00 92.81 73 ASN A CA 1
ATOM 563 C C . ASN A 1 73 ? -10.584 9.748 7.524 1.00 92.81 73 ASN A C 1
ATOM 565 O O . ASN A 1 73 ? -11.582 10.459 7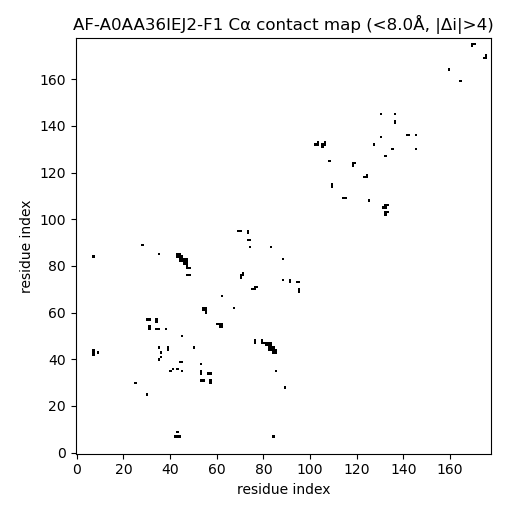.585 1.00 92.81 73 ASN A O 1
ATOM 569 N N . THR A 1 74 ? -10.607 8.452 7.859 1.00 93.88 74 THR A N 1
ATOM 570 C CA . THR A 1 74 ? -11.840 7.744 8.245 1.00 93.88 74 THR A CA 1
ATOM 571 C C . THR A 1 74 ? -12.363 8.188 9.611 1.00 93.88 74 THR A C 1
ATOM 573 O O . THR A 1 74 ? -13.563 8.369 9.787 1.00 93.88 74 THR A O 1
ATOM 576 N N . PHE A 1 75 ? -11.483 8.400 10.593 1.00 92.69 75 PHE A N 1
ATOM 577 C CA . PHE A 1 75 ? -11.897 8.805 11.944 1.00 92.69 75 PHE A CA 1
ATOM 578 C C . PHE A 1 75 ? -11.934 10.325 12.154 1.00 92.69 75 PHE A C 1
ATOM 580 O O . PHE A 1 75 ? -12.249 10.786 13.258 1.00 92.69 75 PHE A O 1
ATOM 587 N N . HIS A 1 76 ? -11.614 11.106 11.116 1.00 91.69 76 HIS A N 1
ATOM 588 C CA . HIS A 1 76 ? -11.483 12.562 11.173 1.00 91.69 76 HIS A CA 1
ATOM 589 C C . HIS A 1 76 ? -10.633 12.995 12.377 1.00 91.69 76 HIS A C 1
ATOM 591 O O . HIS A 1 76 ? -11.099 13.713 13.270 1.00 91.69 76 HIS A O 1
ATOM 597 N N . LEU A 1 77 ? -9.405 12.470 12.450 1.00 89.00 77 LEU A N 1
ATOM 598 C CA . LEU A 1 77 ? -8.492 12.713 13.576 1.00 89.00 77 LEU A CA 1
ATOM 599 C C . LEU A 1 77 ? -7.859 14.114 13.549 1.00 89.00 77 LEU A C 1
ATOM 601 O O . LEU A 1 77 ? -7.175 14.466 14.500 1.00 89.00 77 LEU A O 1
ATOM 605 N N . GLU A 1 78 ? -8.087 14.904 12.496 1.00 85.56 78 GLU A N 1
ATOM 606 C CA . GLU A 1 78 ? -7.622 16.298 12.395 1.00 85.56 78 GLU A CA 1
ATOM 607 C C . GLU A 1 78 ? -8.294 17.221 13.428 1.00 85.56 78 GLU A C 1
ATOM 609 O O . GLU A 1 78 ? -7.714 18.222 13.845 1.00 85.56 78 GLU A O 1
ATOM 614 N N . ASP A 1 79 ? -9.502 16.863 13.873 1.00 84.12 79 ASP A N 1
ATOM 615 C CA . ASP A 1 79 ? -10.217 17.578 14.922 1.00 84.12 79 ASP A CA 1
ATOM 616 C C . ASP A 1 79 ? -9.835 17.010 16.300 1.00 84.12 79 ASP A C 1
ATOM 618 O O . ASP A 1 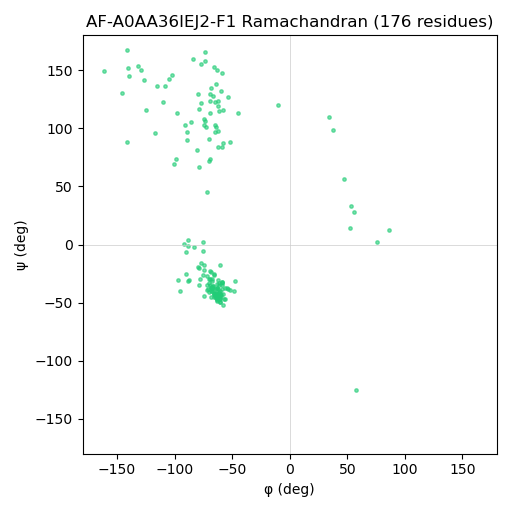79 ? -10.407 16.019 16.765 1.00 84.12 79 ASP A O 1
ATOM 622 N N . ASP A 1 80 ? -8.889 17.665 16.980 1.00 72.19 80 ASP A N 1
ATOM 623 C CA . ASP A 1 80 ? -8.343 17.254 18.289 1.00 72.19 80 ASP A CA 1
ATOM 624 C C . ASP A 1 80 ? -9.388 17.180 19.426 1.00 72.19 80 ASP A C 1
ATOM 626 O O . ASP A 1 80 ? -9.155 16.570 20.473 1.00 72.19 80 ASP A O 1
ATOM 630 N N . ALA A 1 81 ? -10.553 17.806 19.246 1.00 78.00 81 ALA A N 1
ATOM 631 C CA . ALA A 1 81 ? -11.611 17.890 20.247 1.00 78.00 81 ALA A CA 1
ATOM 632 C C . ALA A 1 81 ? -12.710 16.845 19.990 1.00 78.00 81 ALA A C 1
ATOM 634 O O . ALA A 1 81 ? -13.812 17.176 19.554 1.00 78.00 81 ALA A O 1
ATOM 635 N N . GLY A 1 82 ? -12.423 15.571 20.267 1.00 87.25 82 GLY A N 1
ATOM 636 C CA . GLY A 1 82 ? -13.425 14.512 20.172 1.00 87.25 82 GLY A CA 1
ATOM 637 C C . GLY A 1 82 ? -13.066 13.243 20.936 1.00 87.25 82 GLY A C 1
ATOM 638 O O . GLY A 1 82 ? -11.896 12.871 21.045 1.00 87.25 82 GLY A O 1
ATOM 639 N N . ASP A 1 83 ? -14.105 12.567 21.417 1.00 92.75 83 ASP A N 1
ATOM 640 C CA . ASP A 1 83 ? -14.031 11.212 21.953 1.00 92.75 83 ASP A CA 1
ATOM 641 C C . ASP A 1 83 ? -14.626 10.244 20.925 1.00 92.75 83 ASP A C 1
ATOM 643 O O . ASP A 1 83 ? -15.608 10.569 20.260 1.00 92.75 83 ASP A O 1
ATOM 647 N N . LEU A 1 84 ? -14.028 9.063 20.800 1.00 93.44 84 LEU A N 1
ATOM 648 C CA . LEU A 1 84 ? -14.503 7.960 19.976 1.00 93.44 84 LEU A CA 1
ATOM 649 C C . LEU A 1 84 ? -14.992 6.839 20.882 1.00 93.44 84 LEU A C 1
ATOM 651 O O . LEU A 1 84 ? -14.259 6.317 21.729 1.00 93.44 84 LEU A O 1
ATOM 655 N N . SER A 1 85 ? -16.244 6.460 20.698 1.00 93.81 85 SER A N 1
ATOM 656 C CA . SER A 1 85 ? -16.827 5.296 21.347 1.00 93.81 85 SER A CA 1
ATOM 657 C C . SER A 1 85 ? -16.500 4.019 20.559 1.00 93.81 85 SER A C 1
ATOM 659 O O . SER A 1 85 ? -16.220 4.053 19.360 1.00 93.81 85 SER A O 1
ATOM 661 N N . TRP A 1 86 ? -16.586 2.853 21.207 1.00 91.88 86 TRP A N 1
ATOM 662 C CA . TRP A 1 86 ? -16.368 1.567 20.525 1.00 91.88 86 TRP A CA 1
ATOM 663 C C . TRP A 1 86 ? -17.225 1.310 19.256 1.00 91.88 86 TRP A C 1
ATOM 665 O O . TRP A 1 86 ? -16.669 0.768 18.305 1.00 91.88 86 TRP A O 1
ATOM 675 N N . PRO A 1 87 ? -18.521 1.697 19.153 1.00 92.94 87 PRO A N 1
ATOM 676 C CA . PRO A 1 87 ? -19.299 1.435 17.940 1.00 92.94 87 PRO A CA 1
ATOM 677 C C . PRO A 1 87 ? -18.818 2.293 16.773 1.00 92.94 87 PRO A C 1
ATOM 679 O O . PRO A 1 87 ? -18.866 1.854 15.632 1.00 92.94 87 PRO A O 1
ATOM 682 N N . GLU A 1 88 ? -18.358 3.514 17.054 1.00 93.31 88 GLU A N 1
ATOM 683 C CA . GLU A 1 88 ? -17.785 4.407 16.049 1.00 93.31 88 GLU A CA 1
ATOM 684 C C . GLU A 1 88 ? -16.448 3.852 15.554 1.00 93.31 88 GLU A C 1
ATOM 686 O O . GLU A 1 88 ? -16.194 3.853 14.353 1.00 93.31 88 GLU A O 1
ATOM 691 N N . LEU A 1 89 ? -15.630 3.305 16.462 1.00 92.00 89 LEU A N 1
ATOM 692 C CA . LEU A 1 89 ? -14.402 2.589 16.107 1.00 92.00 89 LEU A CA 1
ATOM 693 C C . LEU A 1 89 ? -14.677 1.368 15.232 1.00 92.00 89 LEU A C 1
ATOM 695 O O . LEU A 1 89 ? -14.038 1.201 14.197 1.00 92.00 89 LEU A O 1
ATOM 699 N N . GLU A 1 90 ? -15.627 0.525 15.631 1.00 91.81 90 GLU A N 1
ATOM 700 C CA . GLU A 1 90 ? -16.010 -0.667 14.875 1.00 91.81 90 GLU A CA 1
ATOM 701 C C . GLU A 1 90 ? -16.533 -0.300 13.481 1.00 91.81 90 GLU A C 1
ATOM 703 O O . GLU A 1 90 ? -16.057 -0.853 12.489 1.00 91.81 90 GLU A O 1
ATOM 708 N N . ALA A 1 91 ? -17.417 0.700 13.391 1.00 93.12 91 ALA A N 1
ATOM 709 C CA . ALA A 1 91 ? -17.933 1.199 12.121 1.00 93.12 91 ALA A CA 1
ATOM 710 C C . ALA A 1 91 ? -16.821 1.756 11.215 1.00 93.12 91 ALA A C 1
ATOM 712 O O . ALA A 1 91 ? -16.780 1.430 10.030 1.00 93.12 91 ALA A O 1
ATOM 713 N N . GLY A 1 92 ? -15.883 2.536 11.763 1.00 92.62 92 GLY A N 1
ATOM 714 C CA . GLY A 1 92 ? -14.753 3.054 10.989 1.00 92.62 92 GLY A CA 1
ATOM 715 C C . GLY A 1 92 ? -13.787 1.956 10.533 1.00 92.62 92 GLY A C 1
ATOM 716 O O . GLY A 1 92 ? -13.277 2.000 9.415 1.00 92.62 92 GLY A O 1
ATOM 717 N N . PHE A 1 93 ? -13.566 0.912 11.340 1.00 91.06 93 PHE A N 1
ATOM 718 C CA . PHE A 1 93 ? -12.783 -0.244 10.893 1.00 91.06 93 PHE A CA 1
ATOM 719 C C . PHE A 1 93 ? -13.477 -1.029 9.777 1.00 91.06 93 PHE A C 1
ATOM 721 O O . PHE A 1 93 ? -12.793 -1.525 8.879 1.00 91.06 93 PHE A O 1
ATOM 728 N N . ASP A 1 94 ? -14.803 -1.141 9.807 1.00 91.31 94 ASP A N 1
ATOM 729 C CA . ASP A 1 94 ? -15.561 -1.777 8.730 1.00 91.31 94 ASP A CA 1
ATOM 730 C C . ASP A 1 94 ? -15.525 -0.950 7.436 1.00 91.31 94 ASP A C 1
ATOM 732 O O . ASP A 1 94 ? -15.327 -1.523 6.363 1.00 91.31 94 ASP A O 1
ATOM 736 N N . GLU A 1 95 ? -15.574 0.381 7.525 1.00 92.44 95 GLU A N 1
ATOM 737 C CA . GLU A 1 95 ? -15.355 1.268 6.376 1.00 92.44 95 GLU A CA 1
ATOM 738 C C . GLU A 1 95 ? -13.950 1.081 5.780 1.00 92.44 95 GLU A C 1
ATOM 740 O O . GLU A 1 95 ? -13.795 0.879 4.572 1.00 92.44 95 GLU A O 1
ATOM 745 N N . ILE A 1 96 ? -12.910 1.044 6.621 1.00 90.19 96 ILE A N 1
ATOM 746 C CA . ILE A 1 96 ? -11.538 0.775 6.166 1.00 90.19 96 ILE A CA 1
ATOM 747 C C . ILE A 1 96 ? -11.459 -0.594 5.482 1.00 90.19 96 ILE A C 1
ATOM 749 O O . ILE A 1 96 ? -10.836 -0.722 4.427 1.00 90.19 96 ILE A O 1
ATOM 753 N N . ARG A 1 97 ? -12.098 -1.633 6.029 1.00 87.94 97 ARG A N 1
ATOM 754 C CA . ARG A 1 97 ? -12.138 -2.959 5.386 1.00 87.94 97 ARG A CA 1
ATOM 755 C C . ARG A 1 97 ? -12.802 -2.916 4.023 1.00 87.94 97 ARG A C 1
ATOM 757 O O . ARG A 1 97 ? -12.313 -3.578 3.107 1.00 87.94 97 ARG A O 1
ATOM 764 N N . GLU A 1 98 ? -13.878 -2.154 3.873 1.00 89.56 98 GLU A N 1
ATOM 765 C CA . GLU A 1 98 ? -14.549 -1.986 2.589 1.00 89.56 98 GLU A CA 1
ATOM 766 C C . GLU A 1 98 ? -13.623 -1.314 1.568 1.00 89.56 98 GLU A C 1
ATOM 768 O O . GLU A 1 98 ? -13.429 -1.857 0.473 1.00 89.56 98 GLU A O 1
ATOM 773 N N . ILE A 1 99 ? -12.950 -0.224 1.952 1.00 86.62 99 ILE A N 1
ATOM 774 C CA . ILE A 1 99 ? -11.953 0.464 1.115 1.00 86.62 99 ILE A CA 1
ATOM 775 C C . ILE A 1 99 ? -10.843 -0.511 0.691 1.00 86.62 99 ILE A C 1
ATOM 777 O O . ILE A 1 99 ? -10.505 -0.624 -0.492 1.00 86.62 99 ILE A O 1
ATOM 781 N N . LEU A 1 100 ? -10.308 -1.285 1.638 1.00 82.31 100 LEU A N 1
ATOM 782 C CA . LEU A 1 100 ? -9.239 -2.250 1.375 1.00 82.31 100 LEU A CA 1
ATOM 783 C C . LEU A 1 100 ? -9.696 -3.444 0.531 1.00 82.31 100 LEU A C 1
ATOM 785 O O . LEU A 1 100 ? -8.911 -3.977 -0.259 1.00 82.31 100 LEU A O 1
ATOM 789 N N . SER A 1 101 ? -10.966 -3.841 0.628 1.00 83.44 101 SER A N 1
ATOM 790 C CA . SER A 1 101 ? -11.538 -4.873 -0.238 1.00 83.44 101 SER A CA 1
ATOM 791 C C . SER A 1 101 ? -11.497 -4.456 -1.713 1.00 83.44 101 SER A C 1
ATOM 793 O O . SER A 1 101 ? -11.257 -5.297 -2.584 1.00 83.44 101 SER A O 1
ATOM 795 N N . GLY A 1 102 ? -11.636 -3.157 -2.004 1.00 78.88 102 GLY A N 1
ATOM 796 C CA . GLY A 1 102 ? -11.474 -2.597 -3.345 1.00 78.88 102 GLY A CA 1
ATOM 797 C C . GLY A 1 102 ? -10.055 -2.777 -3.884 1.00 78.88 102 GLY A C 1
ATOM 798 O O . GLY A 1 102 ? -9.880 -3.204 -5.025 1.00 78.88 102 GLY A O 1
ATOM 799 N N . VAL A 1 103 ? -9.044 -2.547 -3.042 1.00 75.50 103 VAL A N 1
ATOM 800 C CA . VAL A 1 103 ? -7.627 -2.714 -3.409 1.00 75.50 103 VAL A CA 1
ATOM 801 C C . VAL A 1 103 ? -7.304 -4.175 -3.726 1.00 75.50 103 VAL A C 1
ATOM 803 O O . VAL A 1 103 ? -6.614 -4.448 -4.704 1.00 75.50 103 VAL A O 1
ATOM 806 N N . SER A 1 104 ? -7.874 -5.133 -2.988 1.00 73.31 104 SER A N 1
ATOM 807 C CA . SER A 1 104 ? -7.639 -6.564 -3.249 1.00 73.31 104 SER A CA 1
ATOM 808 C C . SER A 1 104 ? -8.051 -7.006 -4.662 1.00 73.31 104 SER A C 1
ATOM 810 O O . SER A 1 104 ? -7.391 -7.848 -5.270 1.00 73.31 104 SER A O 1
ATOM 812 N N . LYS A 1 105 ? -9.088 -6.381 -5.239 1.00 80.38 105 LYS A N 1
ATOM 813 C CA . LYS A 1 105 ? -9.543 -6.665 -6.610 1.00 80.38 105 LYS A CA 1
ATOM 814 C C . LYS A 1 105 ? -8.537 -6.202 -7.664 1.00 80.38 105 LYS A C 1
ATOM 816 O O . LYS A 1 105 ? -8.515 -6.743 -8.765 1.00 80.38 105 LYS A O 1
ATOM 821 N N . ASN A 1 106 ? -7.681 -5.234 -7.335 1.00 79.62 106 ASN A N 1
ATOM 822 C CA . ASN A 1 106 ? -6.633 -4.763 -8.237 1.00 79.62 106 ASN A CA 1
ATOM 823 C C . ASN A 1 106 ? -5.464 -5.745 -8.369 1.00 79.62 106 ASN A C 1
ATOM 825 O O . ASN A 1 106 ? -4.715 -5.625 -9.339 1.00 79.62 106 ASN A O 1
ATOM 829 N N . ALA A 1 107 ? -5.321 -6.703 -7.445 1.00 81.88 107 ALA A N 1
ATOM 830 C CA . ALA A 1 107 ? -4.256 -7.702 -7.485 1.00 81.88 107 ALA A CA 1
ATOM 831 C C . ALA A 1 107 ? -4.456 -8.742 -8.603 1.00 81.88 107 ALA A C 1
ATOM 833 O O . ALA A 1 107 ? -3.484 -9.300 -9.114 1.00 81.88 107 ALA A O 1
ATOM 834 N N . THR A 1 108 ? -5.702 -8.993 -9.019 1.00 87.31 108 THR A N 1
ATOM 835 C CA . THR A 1 108 ? -6.024 -9.921 -10.112 1.00 87.31 108 THR A CA 1
ATOM 836 C C . THR A 1 108 ? -6.060 -9.190 -11.454 1.00 87.31 108 THR A C 1
ATOM 838 O O . THR A 1 108 ? -7.035 -8.510 -11.762 1.00 87.31 108 THR A O 1
ATOM 841 N N . GLU A 1 109 ? -5.008 -9.328 -12.266 1.00 89.38 109 GLU A N 1
ATOM 842 C CA . GLU A 1 109 ? -4.955 -8.723 -13.612 1.00 89.38 109 GLU A CA 1
ATOM 843 C C . GLU A 1 109 ? -5.545 -9.606 -14.716 1.00 89.38 109 GLU A C 1
ATOM 845 O O . GLU A 1 109 ? -6.087 -9.091 -15.690 1.00 89.38 109 GLU A O 1
ATOM 850 N N . TYR A 1 110 ? -5.449 -10.928 -14.572 1.00 93.06 110 TYR A N 1
ATOM 851 C CA . TYR A 1 110 ? -5.909 -11.881 -15.579 1.00 93.06 110 TYR A CA 1
ATOM 852 C C . TYR A 1 110 ? -7.166 -12.599 -15.101 1.00 93.06 110 TYR A C 1
ATOM 854 O O . TYR A 1 110 ? -7.243 -13.047 -13.957 1.00 93.06 110 TYR A O 1
ATOM 862 N N . THR A 1 111 ? -8.137 -12.742 -16.000 1.00 92.94 111 THR A N 1
ATOM 863 C CA . THR A 1 111 ? -9.361 -13.520 -15.763 1.00 92.94 111 THR A CA 1
ATOM 864 C C . THR A 1 111 ? -9.200 -14.979 -16.187 1.00 92.94 111 THR A C 1
ATOM 866 O O . THR A 1 111 ? -9.876 -15.848 -15.638 1.00 92.94 111 THR A O 1
ATOM 869 N N . SER A 1 112 ? -8.298 -15.261 -17.135 1.00 96.25 112 SER A N 1
ATOM 870 C CA . SER A 1 112 ? -8.030 -16.604 -17.646 1.00 96.25 112 SER A CA 1
ATOM 871 C C . SER A 1 112 ? -6.537 -16.953 -17.632 1.00 96.25 112 SER A C 1
ATOM 873 O O . SER A 1 112 ? -5.658 -16.100 -17.777 1.00 96.25 112 SER A O 1
ATOM 875 N N . VAL A 1 113 ? -6.244 -18.246 -17.470 1.00 96.88 113 VAL A N 1
ATOM 876 C CA . VAL A 1 113 ? -4.869 -18.775 -17.492 1.00 96.88 113 VAL A CA 1
ATOM 877 C C . VAL A 1 113 ? -4.270 -18.717 -18.902 1.00 96.88 113 VAL A C 1
ATOM 879 O O . VAL A 1 113 ? -3.056 -18.564 -19.048 1.00 96.88 113 VAL A O 1
ATOM 882 N N . ASP A 1 114 ? -5.101 -18.823 -19.939 1.00 97.69 114 ASP A N 1
ATOM 883 C CA . ASP A 1 114 ? -4.648 -18.808 -21.332 1.00 97.69 114 ASP A CA 1
ATOM 884 C C . ASP A 1 114 ? -4.192 -17.411 -21.771 1.00 97.69 114 ASP A C 1
ATOM 886 O O . ASP A 1 114 ? -3.191 -17.294 -22.487 1.00 97.69 114 ASP A O 1
ATOM 890 N N . ASP A 1 115 ? -4.840 -16.354 -21.269 1.00 96.44 115 ASP A N 1
ATOM 891 C CA . ASP A 1 115 ? -4.401 -14.971 -21.489 1.00 96.44 115 ASP A CA 1
ATOM 892 C C . ASP A 1 115 ? -3.023 -14.736 -20.863 1.00 96.44 115 ASP A C 1
ATOM 894 O O . ASP A 1 115 ? -2.095 -14.293 -21.543 1.00 96.44 115 ASP A O 1
ATOM 898 N N . TYR A 1 116 ? -2.849 -15.148 -19.601 1.00 96.50 116 TYR A N 1
ATOM 899 C CA . TYR A 1 116 ? -1.562 -15.062 -18.908 1.00 96.50 116 TYR A CA 1
ATOM 900 C C . TYR A 1 116 ? -0.454 -15.806 -19.668 1.00 96.50 116 TYR A C 1
ATOM 902 O O . TYR A 1 116 ? 0.623 -15.259 -19.907 1.00 96.50 116 TYR A O 1
ATOM 910 N N . ARG A 1 117 ? -0.714 -17.044 -20.110 1.00 97.69 117 ARG A N 1
ATOM 911 C CA . ARG A 1 117 ? 0.258 -17.838 -20.884 1.00 97.69 117 ARG A CA 1
ATOM 912 C C . ARG A 1 117 ? 0.629 -17.172 -22.203 1.00 97.69 117 ARG A C 1
ATOM 914 O O . ARG A 1 117 ? 1.799 -17.177 -22.582 1.00 97.69 117 ARG A O 1
ATOM 921 N N . THR A 1 118 ? -0.355 -16.606 -22.894 1.00 97.62 118 THR A N 1
ATOM 922 C CA . THR A 1 118 ? -0.146 -15.919 -24.169 1.00 97.62 118 THR A CA 1
ATOM 923 C C . THR A 1 118 ? 0.737 -14.685 -23.995 1.00 97.62 118 THR A C 1
ATOM 925 O O . THR A 1 118 ? 1.629 -14.453 -24.815 1.00 97.62 118 THR A O 1
ATOM 928 N N . ASP A 1 119 ? 0.531 -13.912 -22.931 1.00 97.56 119 ASP A N 1
ATOM 929 C CA . ASP A 1 119 ? 1.341 -12.728 -22.643 1.00 97.56 119 ASP A CA 1
ATOM 930 C C . ASP A 1 119 ? 2.757 -13.090 -22.180 1.00 97.56 119 ASP A C 1
ATOM 932 O O . ASP A 1 119 ? 3.723 -12.494 -22.667 1.00 97.56 119 ASP A O 1
ATOM 936 N N . VAL A 1 120 ? 2.912 -14.139 -21.366 1.00 96.88 120 VAL A N 1
ATOM 937 C CA . VAL A 1 120 ? 4.228 -14.688 -20.996 1.00 96.88 120 VAL A CA 1
ATOM 938 C C . VAL A 1 120 ? 4.998 -15.164 -22.232 1.00 96.88 120 VAL A C 1
ATOM 940 O O . VAL A 1 120 ? 6.173 -14.828 -22.383 1.00 96.88 120 VAL A O 1
ATOM 943 N N . MET A 1 121 ? 4.344 -15.879 -23.156 1.00 97.75 121 MET A N 1
ATOM 944 C CA . MET A 1 121 ? 4.958 -16.335 -24.413 1.00 97.75 121 MET A CA 1
ATOM 945 C C . MET A 1 121 ? 5.409 -15.165 -25.300 1.00 97.75 121 MET A C 1
ATOM 947 O O . MET A 1 121 ? 6.389 -15.281 -26.032 1.00 97.75 121 MET A O 1
ATOM 951 N N . LYS A 1 122 ? 4.712 -14.027 -25.228 1.00 98.12 122 LYS A N 1
ATOM 952 C CA . LYS A 1 122 ? 5.048 -12.792 -25.953 1.00 98.12 122 LYS A CA 1
ATOM 953 C C . LYS A 1 122 ? 6.013 -11.882 -25.186 1.00 98.12 122 LYS A C 1
ATOM 955 O O . LYS A 1 122 ? 6.283 -10.780 -25.660 1.00 98.12 122 LYS A O 1
ATOM 960 N N . HIS A 1 123 ? 6.503 -12.303 -24.018 1.00 97.38 123 HIS A N 1
ATOM 961 C CA . HIS A 1 123 ? 7.320 -11.491 -23.110 1.00 97.38 123 HIS A CA 1
ATOM 962 C C . HIS A 1 123 ? 6.686 -10.138 -22.749 1.00 97.38 123 HIS A C 1
ATOM 964 O O . HIS A 1 123 ? 7.383 -9.140 -22.551 1.00 97.38 123 HIS A O 1
ATOM 970 N N . ARG A 1 124 ? 5.355 -10.088 -22.664 1.00 96.31 124 ARG A N 1
ATOM 971 C CA . ARG A 1 124 ? 4.639 -8.900 -22.201 1.00 96.31 124 ARG A CA 1
ATOM 972 C C . ARG A 1 124 ? 4.693 -8.848 -20.681 1.00 96.31 124 ARG A C 1
ATOM 974 O O . ARG A 1 124 ? 4.429 -9.841 -20.006 1.00 96.31 124 ARG A O 1
ATOM 981 N N . ARG A 1 125 ? 5.087 -7.691 -20.149 1.00 93.88 125 ARG A N 1
ATOM 982 C CA . ARG A 1 125 ? 5.101 -7.445 -18.704 1.00 93.88 125 ARG A CA 1
ATOM 983 C C . ARG A 1 125 ? 3.682 -7.167 -18.215 1.00 93.88 125 ARG A C 1
ATOM 985 O O . ARG A 1 125 ? 2.832 -6.726 -18.984 1.00 93.88 125 ARG A O 1
ATOM 992 N N . MET A 1 126 ? 3.462 -7.427 -16.931 1.00 92.88 126 MET A N 1
ATOM 993 C CA . MET A 1 126 ? 2.260 -6.984 -16.229 1.00 92.88 126 MET A CA 1
ATOM 994 C C . MET A 1 126 ? 2.145 -5.457 -16.292 1.00 92.88 126 MET A C 1
ATOM 996 O O . MET A 1 126 ? 3.163 -4.769 -16.347 1.00 92.88 126 MET A O 1
ATOM 1000 N N . MET A 1 127 ? 0.913 -4.948 -16.331 1.00 90.25 127 MET A N 1
ATOM 1001 C CA . MET A 1 127 ? 0.667 -3.516 -16.535 1.00 90.25 127 MET A CA 1
ATOM 1002 C C . MET A 1 127 ? 0.879 -2.698 -15.265 1.00 90.25 127 MET A C 1
ATOM 1004 O O . MET A 1 127 ? 1.318 -1.558 -15.364 1.00 90.25 127 MET A O 1
ATOM 1008 N N . LYS A 1 128 ? 0.544 -3.259 -14.099 1.00 89.88 128 LYS A N 1
ATOM 1009 C CA . LYS A 1 128 ? 0.735 -2.600 -12.805 1.00 89.88 128 LYS A CA 1
ATOM 1010 C C . LYS A 1 128 ? 1.953 -3.161 -12.087 1.00 89.88 128 LYS A C 1
ATOM 1012 O O . LYS A 1 128 ? 2.210 -4.376 -12.146 1.00 89.88 128 LYS A O 1
ATOM 1017 N N . ASP A 1 129 ? 2.635 -2.291 -11.358 1.00 87.81 129 ASP A N 1
ATOM 1018 C CA . ASP A 1 129 ? 3.786 -2.675 -10.560 1.00 87.81 129 ASP A CA 1
ATOM 1019 C C . ASP A 1 129 ? 3.362 -3.457 -9.307 1.00 87.81 129 ASP A C 1
ATOM 1021 O O . ASP A 1 129 ? 2.206 -3.398 -8.872 1.00 87.81 129 ASP A O 1
ATOM 1025 N N . PRO A 1 130 ? 4.264 -4.261 -8.718 1.00 88.25 130 PRO A N 1
ATOM 1026 C CA . PRO A 1 130 ? 3.940 -5.045 -7.532 1.00 88.25 130 PRO A CA 1
ATOM 1027 C C . PRO A 1 130 ? 3.479 -4.204 -6.333 1.00 88.25 130 PRO A C 1
ATOM 1029 O O . PRO A 1 130 ? 2.617 -4.670 -5.588 1.00 88.25 130 PRO A O 1
ATOM 1032 N N . MET A 1 131 ? 4.003 -2.982 -6.182 1.00 84.81 131 MET A N 1
ATOM 1033 C CA . MET A 1 131 ? 3.639 -2.044 -5.109 1.00 84.81 131 MET A CA 1
ATOM 1034 C C . MET A 1 131 ? 2.192 -1.543 -5.239 1.00 84.81 131 MET A C 1
ATOM 1036 O O . MET A 1 131 ? 1.510 -1.368 -4.237 1.00 84.81 131 MET A O 1
ATOM 1040 N N . ASP A 1 132 ? 1.672 -1.423 -6.465 1.00 83.75 132 ASP A N 1
ATOM 1041 C CA . ASP A 1 132 ? 0.274 -1.035 -6.702 1.00 83.75 132 ASP A CA 1
ATOM 1042 C C . ASP A 1 132 ? -0.720 -2.169 -6.400 1.00 83.75 132 ASP A C 1
ATOM 1044 O O . ASP A 1 132 ? -1.923 -1.945 -6.232 1.00 83.75 132 ASP A O 1
ATOM 1048 N N . LYS A 1 133 ? -0.242 -3.420 -6.407 1.00 86.69 133 LYS A N 1
ATOM 1049 C CA . LYS A 1 133 ? -1.073 -4.624 -6.237 1.00 86.69 133 LYS A CA 1
ATOM 1050 C C . LYS A 1 133 ? -1.114 -5.107 -4.801 1.00 86.69 133 LYS A C 1
ATOM 1052 O O . LYS A 1 133 ? -2.153 -5.588 -4.347 1.00 86.69 133 LYS A O 1
ATOM 1057 N N . PHE A 1 134 ? 0.023 -5.050 -4.117 1.00 85.50 134 PHE A N 1
ATOM 1058 C CA . PHE A 1 134 ? 0.191 -5.621 -2.791 1.00 85.50 134 PHE A CA 1
ATOM 1059 C C . PHE A 1 134 ? 0.728 -4.562 -1.844 1.00 85.50 134 PHE A C 1
ATOM 1061 O O . PHE A 1 134 ? 1.603 -3.790 -2.200 1.00 85.50 134 PHE A O 1
ATOM 1068 N N . LYS A 1 135 ? 0.238 -4.578 -0.605 1.00 81.38 135 LYS A N 1
ATOM 1069 C CA . LYS A 1 135 ? 0.727 -3.682 0.451 1.00 81.38 135 LYS A CA 1
ATOM 1070 C C . LYS A 1 135 ? 2.087 -4.093 1.009 1.00 81.38 135 LYS A C 1
ATOM 1072 O O . LYS A 1 135 ? 2.812 -3.279 1.562 1.00 81.38 135 LYS A O 1
ATOM 1077 N N . ALA A 1 136 ? 2.396 -5.381 0.921 1.00 83.75 136 ALA A N 1
ATOM 1078 C CA . ALA A 1 136 ? 3.601 -5.975 1.471 1.00 83.75 136 ALA A CA 1
ATOM 1079 C C . ALA A 1 136 ? 4.152 -7.018 0.491 1.00 83.75 136 ALA A C 1
ATOM 1081 O O . ALA A 1 136 ? 3.373 -7.638 -0.249 1.00 83.75 136 ALA A O 1
ATOM 1082 N N . PRO A 1 137 ? 5.475 -7.253 0.493 1.00 89.12 137 PRO A N 1
ATOM 1083 C CA . PRO A 1 137 ? 6.073 -8.268 -0.356 1.00 89.12 137 PRO A CA 1
ATOM 1084 C C . PRO A 1 137 ? 5.574 -9.655 0.067 1.00 89.12 137 PRO A C 1
ATOM 1086 O O . PRO A 1 137 ? 5.748 -10.076 1.208 1.00 89.12 137 PRO A O 1
ATOM 1089 N N . MET A 1 138 ? 4.960 -10.390 -0.863 1.00 87.56 138 MET A N 1
ATOM 1090 C CA . MET A 1 138 ? 4.489 -11.760 -0.600 1.00 87.56 138 MET A CA 1
ATOM 1091 C C . MET A 1 138 ? 5.611 -12.802 -0.679 1.00 87.56 138 MET A C 1
ATOM 1093 O O . MET A 1 138 ? 5.460 -13.920 -0.193 1.00 87.56 138 MET A O 1
ATOM 1097 N N . THR A 1 139 ? 6.719 -12.460 -1.338 1.00 92.19 139 THR A N 1
ATOM 1098 C CA . THR A 1 139 ? 7.866 -13.350 -1.545 1.00 92.19 139 THR A CA 1
ATOM 1099 C C . THR A 1 139 ? 9.158 -12.636 -1.179 1.00 92.19 139 THR A C 1
ATOM 1101 O O . THR A 1 139 ? 9.251 -11.414 -1.281 1.00 92.19 139 THR A O 1
ATOM 1104 N N . GLU A 1 140 ? 10.182 -13.396 -0.796 1.00 92.38 140 GLU A N 1
ATOM 1105 C CA . GLU A 1 140 ? 11.495 -12.843 -0.448 1.00 92.38 140 GLU A CA 1
ATOM 1106 C C . GLU A 1 140 ? 12.139 -12.103 -1.627 1.00 92.38 140 GLU A C 1
ATOM 1108 O O . GLU A 1 140 ? 12.736 -11.052 -1.446 1.00 92.38 140 GLU A O 1
ATOM 1113 N N . SER A 1 141 ? 11.941 -12.567 -2.862 1.00 92.81 141 SER A N 1
ATOM 1114 C CA . SER A 1 141 ? 12.442 -11.851 -4.040 1.00 92.81 141 SER A CA 1
ATOM 1115 C C . SER A 1 141 ? 11.779 -10.489 -4.250 1.00 92.81 141 SER A C 1
ATOM 1117 O O . SER A 1 141 ? 12.385 -9.625 -4.870 1.00 92.81 141 SER A O 1
ATOM 1119 N N . MET A 1 142 ? 10.550 -10.295 -3.753 1.00 91.56 142 MET A N 1
ATOM 1120 C CA . MET A 1 142 ? 9.866 -9.001 -3.823 1.00 91.56 142 MET A CA 1
ATOM 1121 C C . MET A 1 142 ? 10.366 -8.020 -2.764 1.00 91.56 142 MET A C 1
ATOM 1123 O O . MET A 1 142 ? 10.154 -6.832 -2.947 1.00 91.56 142 MET A O 1
ATOM 1127 N N . SER A 1 143 ? 11.008 -8.475 -1.679 1.00 87.75 143 SER A N 1
ATOM 1128 C CA . SER A 1 143 ? 11.542 -7.557 -0.661 1.00 87.75 143 SER A CA 1
ATOM 1129 C C . SER A 1 143 ? 12.709 -6.728 -1.207 1.00 87.75 143 SER A C 1
ATOM 1131 O O . SER A 1 143 ? 12.902 -5.575 -0.821 1.00 87.75 143 SER A O 1
ATOM 1133 N N . ILE A 1 144 ? 13.455 -7.289 -2.162 1.00 88.62 144 ILE A N 1
ATOM 1134 C CA . ILE A 1 144 ? 14.547 -6.614 -2.856 1.00 88.62 144 ILE A CA 1
ATOM 1135 C C . ILE A 1 144 ? 13.949 -5.617 -3.854 1.00 88.62 144 ILE A C 1
ATOM 1137 O O . ILE A 1 144 ? 13.412 -6.008 -4.888 1.00 88.62 144 ILE A O 1
ATOM 1141 N N . GLY A 1 145 ? 14.071 -4.325 -3.549 1.00 84.25 145 GLY A N 1
ATOM 1142 C CA . GLY A 1 145 ? 13.505 -3.248 -4.367 1.00 84.25 145 GLY A CA 1
ATOM 1143 C C . GLY A 1 145 ? 12.047 -2.909 -4.046 1.00 84.25 145 GLY A C 1
ATOM 1144 O O . GLY A 1 145 ? 11.427 -2.196 -4.823 1.00 84.25 145 GLY A O 1
ATOM 1145 N N . TRP A 1 146 ? 11.502 -3.399 -2.923 1.00 85.94 146 TRP A N 1
ATOM 1146 C CA . TRP A 1 146 ? 10.170 -2.997 -2.443 1.00 85.94 146 TRP A CA 1
ATOM 1147 C C . TRP A 1 146 ? 10.130 -1.546 -1.959 1.00 85.94 146 TRP A C 1
ATOM 1149 O O . TRP A 1 146 ? 9.127 -0.856 -2.098 1.00 85.94 146 TRP A O 1
ATOM 1159 N N . HIS A 1 147 ? 11.227 -1.095 -1.358 1.00 79.44 147 HIS A N 1
ATOM 1160 C CA . HIS A 1 147 ? 11.393 0.281 -0.929 1.00 79.44 147 HIS A CA 1
ATOM 1161 C C . HIS A 1 147 ? 12.189 1.016 -2.009 1.00 79.44 147 HIS A C 1
ATOM 1163 O O . HIS A 1 147 ? 13.369 0.720 -2.208 1.00 79.44 147 HIS A O 1
ATOM 1169 N N . GLU A 1 148 ? 11.558 1.973 -2.694 1.00 68.38 148 GLU A N 1
ATOM 1170 C CA . GLU A 1 148 ? 12.231 2.952 -3.565 1.00 68.38 148 GLU A CA 1
ATOM 1171 C C . GLU A 1 148 ? 13.006 3.981 -2.729 1.00 68.38 148 GLU A C 1
ATOM 1173 O O . GLU A 1 148 ? 12.929 5.189 -2.944 1.00 68.38 148 GLU A O 1
ATOM 1178 N N . GLU A 1 149 ? 13.752 3.524 -1.726 1.00 72.94 149 GLU A N 1
ATOM 1179 C CA . GLU A 1 149 ? 14.731 4.399 -1.109 1.00 72.94 149 GLU A CA 1
ATOM 1180 C C . GLU A 1 149 ? 15.732 4.766 -2.203 1.00 72.94 149 GLU A C 1
ATOM 1182 O O . GLU A 1 149 ? 16.423 3.900 -2.751 1.00 72.94 149 GLU A O 1
ATOM 1187 N N . GLU A 1 150 ? 15.779 6.052 -2.557 1.00 68.50 150 GLU A N 1
ATOM 1188 C CA . GLU A 1 150 ? 16.819 6.607 -3.411 1.00 68.50 150 GLU A CA 1
ATOM 1189 C C . GLU A 1 150 ? 18.155 6.438 -2.685 1.00 68.50 150 GLU A C 1
ATOM 1191 O O . GLU A 1 150 ? 18.653 7.325 -1.991 1.00 68.50 150 GLU A O 1
ATOM 1196 N N . VAL A 1 151 ? 18.755 5.257 -2.823 1.00 71.62 151 VAL A N 1
ATOM 1197 C CA . VAL A 1 151 ? 20.122 5.022 -2.391 1.00 71.62 151 VAL A CA 1
ATOM 1198 C C . VAL A 1 151 ? 20.989 5.805 -3.362 1.00 71.62 151 VAL A C 1
ATOM 1200 O O . VAL A 1 151 ? 21.376 5.305 -4.425 1.00 71.62 151 VAL A O 1
ATOM 1203 N N . PHE A 1 152 ? 21.268 7.058 -3.004 1.00 72.38 152 PHE A N 1
ATOM 1204 C CA . PHE A 1 152 ? 22.189 7.928 -3.717 1.00 72.38 152 PHE A CA 1
ATOM 1205 C C . PHE A 1 152 ? 23.611 7.402 -3.522 1.00 72.38 152 PHE A C 1
ATOM 1207 O O . PHE A 1 152 ? 24.428 7.920 -2.766 1.00 72.38 152 PHE A O 1
ATOM 1214 N N . ASN A 1 153 ? 23.904 6.300 -4.199 1.00 79.56 153 ASN A N 1
ATOM 1215 C CA . ASN A 1 153 ? 25.261 5.856 -4.393 1.00 79.56 153 ASN A CA 1
ATOM 1216 C C . ASN A 1 153 ? 25.854 6.784 -5.442 1.00 79.56 153 ASN A C 1
ATOM 1218 O O . ASN A 1 153 ? 25.581 6.612 -6.633 1.00 79.56 153 ASN A O 1
ATOM 1222 N N . GLU A 1 154 ? 26.667 7.746 -5.005 1.00 81.19 154 GLU A N 1
ATOM 1223 C CA . GLU A 1 154 ? 27.571 8.484 -5.883 1.00 81.19 154 GLU A CA 1
ATOM 1224 C C . GLU A 1 154 ? 28.491 7.478 -6.576 1.00 81.19 154 GLU A C 1
ATOM 1226 O O . GLU A 1 154 ? 29.566 7.100 -6.106 1.00 81.19 154 GLU A O 1
ATOM 1231 N N . ARG A 1 155 ? 28.022 6.957 -7.707 1.00 80.50 155 ARG A N 1
ATOM 1232 C CA . ARG A 1 155 ? 28.835 6.135 -8.580 1.00 80.50 155 ARG A CA 1
ATOM 1233 C C . ARG A 1 155 ? 29.706 7.098 -9.355 1.00 80.50 155 ARG A C 1
ATOM 1235 O O . ARG A 1 155 ? 29.210 7.879 -10.157 1.00 80.50 155 ARG A O 1
ATOM 1242 N N . PHE A 1 156 ? 31.008 6.994 -9.144 1.00 87.12 156 PHE A N 1
ATOM 1243 C CA . PHE A 1 156 ? 32.007 7.616 -9.998 1.00 87.12 156 PHE A CA 1
ATOM 1244 C C . PHE A 1 156 ? 32.353 6.616 -11.107 1.00 87.12 156 PHE A C 1
ATOM 1246 O O . PHE A 1 156 ? 33.220 5.758 -10.898 1.00 87.12 156 PHE A O 1
ATOM 1253 N N . PRO A 1 157 ? 31.659 6.626 -12.267 1.00 87.00 157 PRO A N 1
ATOM 1254 C CA . PRO A 1 157 ? 32.034 5.748 -13.360 1.00 87.00 157 PRO A CA 1
ATOM 1255 C C . PRO A 1 157 ? 33.465 6.082 -13.766 1.00 87.00 157 PRO A C 1
ATOM 1257 O O . PRO A 1 157 ? 33.814 7.248 -13.965 1.00 87.00 157 PRO A O 1
ATOM 1260 N N . LYS A 1 158 ? 34.303 5.054 -13.906 1.00 91.19 158 LYS A N 1
ATOM 1261 C CA . LYS A 1 158 ? 35.620 5.224 -14.516 1.00 91.19 158 LYS A CA 1
ATOM 1262 C C . LYS A 1 158 ? 35.394 5.630 -15.970 1.00 91.19 158 LYS A C 1
ATOM 1264 O O . LYS A 1 158 ? 35.047 4.789 -16.795 1.00 91.19 158 LYS A O 1
ATOM 1269 N N . GLN A 1 159 ? 35.525 6.918 -16.268 1.00 90.56 159 GLN A N 1
ATOM 1270 C CA . GLN A 1 159 ? 35.479 7.388 -17.644 1.00 90.56 159 GLN A CA 1
ATOM 1271 C C . GLN A 1 159 ? 36.720 6.879 -18.375 1.00 90.56 159 GLN A C 1
ATOM 1273 O O . GLN A 1 159 ? 37.829 6.936 -17.841 1.00 90.56 159 GLN A O 1
ATOM 1278 N N . SER A 1 160 ? 36.536 6.367 -19.589 1.00 93.31 160 SER A N 1
ATOM 1279 C CA . SER A 1 160 ? 37.652 5.987 -20.451 1.00 93.31 160 SER A CA 1
ATOM 1280 C C . SER A 1 160 ? 38.485 7.232 -20.761 1.00 93.31 160 SER A C 1
ATOM 1282 O O . SER A 1 160 ? 37.971 8.184 -21.355 1.00 93.31 160 SER A O 1
ATOM 1284 N N . CYS A 1 161 ? 39.760 7.237 -20.365 1.00 94.81 161 CYS A N 1
ATOM 1285 C CA . CYS A 1 161 ? 40.679 8.313 -20.725 1.00 94.81 161 CYS A CA 1
ATOM 1286 C C . CYS A 1 161 ? 41.080 8.207 -22.208 1.00 94.81 161 CYS A C 1
ATOM 1288 O O . CYS A 1 161 ? 40.813 7.198 -22.870 1.00 94.81 161 CYS A O 1
ATOM 1290 N N . ALA A 1 162 ? 41.677 9.267 -22.759 1.00 95.50 162 ALA A N 1
ATOM 1291 C CA . ALA A 1 162 ? 42.013 9.338 -24.184 1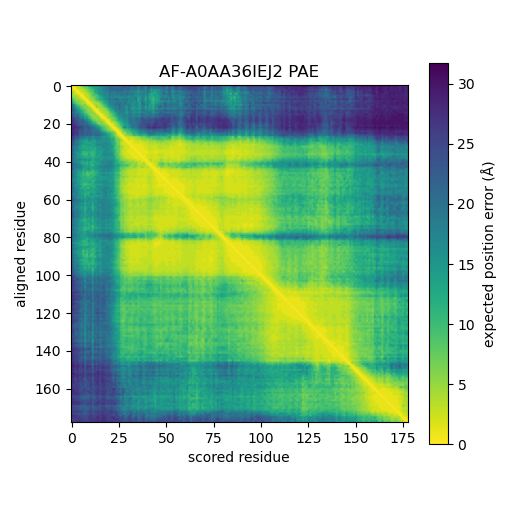.00 95.50 162 ALA A CA 1
ATOM 1292 C C . ALA A 1 162 ? 42.959 8.204 -24.614 1.00 95.50 162 ALA A C 1
ATOM 1294 O O . ALA A 1 162 ? 42.802 7.645 -25.696 1.00 95.50 162 ALA A O 1
ATOM 1295 N N . GLU A 1 163 ? 43.874 7.809 -23.731 1.00 94.75 163 GLU A N 1
ATOM 1296 C CA . GLU A 1 163 ? 44.815 6.713 -23.933 1.00 94.75 163 GLU A CA 1
ATOM 1297 C C . GLU A 1 163 ? 44.094 5.369 -24.065 1.00 94.75 163 GLU A C 1
ATOM 1299 O O . GLU A 1 163 ? 44.392 4.600 -24.977 1.00 94.75 163 GLU A O 1
ATOM 1304 N N . THR A 1 164 ? 43.110 5.089 -23.199 1.00 95.19 164 THR A N 1
ATOM 1305 C CA . THR A 1 164 ? 42.350 3.830 -23.278 1.00 95.19 164 THR A CA 1
ATOM 1306 C C . THR A 1 164 ? 41.471 3.797 -24.520 1.00 95.19 164 THR A C 1
ATOM 1308 O O . THR A 1 164 ? 41.350 2.752 -25.146 1.00 95.19 164 THR A O 1
ATOM 1311 N N . ARG A 1 165 ? 40.890 4.940 -24.908 1.00 95.62 165 ARG A N 1
ATOM 1312 C CA . ARG A 1 165 ? 40.093 5.051 -26.139 1.00 95.62 165 ARG A CA 1
ATOM 1313 C C . ARG A 1 165 ? 40.945 4.805 -27.384 1.00 95.62 165 ARG A C 1
ATOM 1315 O O . ARG A 1 165 ? 40.521 4.061 -28.258 1.00 95.62 165 ARG A O 1
ATOM 1322 N N . TYR A 1 166 ? 42.148 5.377 -27.436 1.00 94.12 166 TYR A N 1
ATOM 1323 C CA . TYR A 1 166 ? 43.090 5.155 -28.535 1.00 94.12 166 TYR A CA 1
ATOM 1324 C C . TYR A 1 166 ? 43.554 3.695 -28.614 1.00 94.12 166 TYR A C 1
ATOM 1326 O O . TYR A 1 166 ? 43.585 3.116 -29.697 1.00 94.12 166 TYR A O 1
ATOM 1334 N N . ALA A 1 167 ? 43.875 3.075 -27.476 1.00 92.75 167 ALA A N 1
ATOM 1335 C CA . ALA A 1 167 ? 44.233 1.659 -27.437 1.00 92.75 167 ALA A CA 1
ATOM 1336 C C . ALA A 1 167 ? 43.086 0.767 -27.951 1.00 92.75 167 ALA A C 1
ATOM 1338 O O . ALA A 1 167 ? 43.320 -0.117 -28.771 1.00 92.75 167 ALA A O 1
ATOM 1339 N N . ASP A 1 168 ? 41.844 1.045 -27.543 1.00 94.44 168 ASP A N 1
ATOM 1340 C CA . ASP A 1 168 ? 40.655 0.314 -28.001 1.00 94.44 168 ASP A CA 1
ATOM 1341 C C . ASP A 1 168 ? 40.431 0.484 -29.520 1.00 94.44 168 ASP A C 1
ATOM 1343 O O . ASP A 1 168 ? 40.109 -0.471 -30.230 1.00 94.44 168 ASP A O 1
ATOM 1347 N N . GLU A 1 169 ? 40.696 1.680 -30.062 1.00 94.62 169 GLU A N 1
ATOM 1348 C CA . GLU A 1 169 ? 40.684 1.943 -31.508 1.00 94.62 169 GLU A CA 1
ATOM 1349 C C . GLU A 1 169 ? 41.805 1.207 -32.263 1.00 94.62 169 GLU A C 1
ATOM 1351 O O . GLU A 1 169 ? 41.557 0.675 -33.351 1.00 94.62 169 GLU A O 1
ATOM 1356 N N . MET A 1 170 ? 43.017 1.112 -31.703 1.00 93.25 170 MET A N 1
ATOM 1357 C CA . MET A 1 170 ? 44.123 0.347 -32.300 1.00 93.25 170 MET A CA 1
ATOM 1358 C C . MET A 1 170 ? 43.834 -1.159 -32.343 1.00 93.25 170 MET A C 1
ATOM 1360 O O . MET A 1 170 ? 44.049 -1.802 -33.375 1.00 93.25 170 MET A O 1
ATOM 1364 N N . VAL A 1 171 ? 43.268 -1.713 -31.267 1.00 93.69 171 VAL A N 1
ATOM 1365 C CA . VAL A 1 171 ? 42.834 -3.118 -31.214 1.00 93.69 171 VAL A CA 1
ATOM 1366 C C . VAL A 1 171 ? 41.705 -3.363 -32.219 1.00 93.69 171 VAL A C 1
ATOM 1368 O O . VAL A 1 171 ? 41.755 -4.308 -33.010 1.00 93.69 171 VAL A O 1
ATOM 1371 N N . ARG A 1 172 ? 40.704 -2.473 -32.272 1.00 93.31 172 ARG A N 1
ATOM 1372 C CA . ARG A 1 172 ? 39.573 -2.580 -33.208 1.00 93.31 172 ARG A CA 1
ATOM 1373 C C . ARG A 1 172 ? 40.000 -2.489 -34.675 1.00 93.31 172 ARG A C 1
ATOM 1375 O O . ARG A 1 172 ? 39.396 -3.140 -35.528 1.00 93.31 172 ARG A O 1
ATOM 1382 N N . SER A 1 173 ? 41.030 -1.698 -34.969 1.00 93.62 173 SER A N 1
ATOM 1383 C CA . SER A 1 173 ? 41.599 -1.548 -36.314 1.00 93.62 173 SER A CA 1
ATOM 1384 C C . SER A 1 173 ? 42.602 -2.644 -36.691 1.00 93.62 173 SER A C 1
ATOM 1386 O O . SER A 1 173 ? 43.054 -2.660 -37.835 1.00 93.62 173 SER A O 1
ATOM 1388 N N . LYS A 1 174 ? 42.902 -3.592 -35.784 1.00 88.56 174 LYS A N 1
ATOM 1389 C CA . LYS A 1 174 ? 43.909 -4.658 -35.969 1.00 88.56 174 LYS A CA 1
ATOM 1390 C C . LYS A 1 174 ? 45.299 -4.114 -36.322 1.00 88.56 174 LYS A C 1
ATOM 1392 O O . LYS A 1 174 ? 46.061 -4.764 -37.033 1.00 88.56 174 LYS A O 1
ATOM 1397 N N . LEU A 1 175 ? 45.591 -2.895 -35.873 1.00 78.31 175 LEU A N 1
ATOM 1398 C CA . LEU A 1 175 ? 46.898 -2.258 -36.030 1.00 78.31 175 LEU A CA 1
ATOM 1399 C C . LEU A 1 175 ? 47.824 -2.566 -34.850 1.00 78.31 175 LEU A C 1
ATOM 1401 O O . LEU A 1 175 ? 49.000 -2.212 -34.895 1.00 78.31 175 LEU A O 1
ATOM 1405 N N . ASP A 1 176 ? 47.302 -3.225 -33.816 1.00 70.38 176 ASP A N 1
ATOM 1406 C CA . ASP A 1 176 ? 48.101 -3.759 -32.722 1.00 70.38 176 ASP A CA 1
ATOM 1407 C C . ASP A 1 176 ? 48.948 -4.949 -33.227 1.00 70.38 176 ASP A C 1
ATOM 1409 O O . ASP A 1 176 ? 48.391 -5.881 -33.812 1.00 70.38 176 ASP A O 1
ATOM 1413 N N . PRO A 1 177 ? 50.287 -4.920 -33.087 1.00 68.06 177 PRO A N 1
ATOM 1414 C CA . PRO A 1 177 ? 51.168 -5.990 -33.558 1.00 68.06 177 PRO A CA 1
ATOM 1415 C C . PRO A 1 177 ? 51.168 -7.267 -32.691 1.00 68.06 177 PRO A C 1
ATOM 1417 O O . PRO A 1 177 ? 51.950 -8.173 -32.997 1.00 68.06 177 PRO A O 1
ATOM 1420 N N . PHE A 1 178 ? 50.353 -7.339 -31.630 1.00 65.12 178 PHE A N 1
ATOM 1421 C CA . PHE A 1 178 ? 50.231 -8.500 -30.735 1.00 65.12 178 PHE A CA 1
ATOM 1422 C C . PHE A 1 178 ? 49.047 -9.420 -31.062 1.00 65.12 178 PHE A C 1
ATOM 1424 O O . PHE A 1 178 ? 47.971 -8.923 -31.464 1.00 65.12 178 PHE A O 1
#

Solvent-accessible surface area (backbone atoms only — not comparable to full-atom values): 11441 Å² total; per-residue (Å²): 136,84,82,77,79,82,79,72,81,69,84,77,77,80,77,81,75,76,86,82,85,74,99,65,72,85,56,67,67,58,54,47,49,53,47,47,47,70,75,38,53,90,55,56,44,42,48,44,77,51,47,62,57,52,51,31,67,53,70,72,47,81,76,52,71,71,58,46,52,50,50,37,64,67,66,51,51,85,54,70,87,43,71,43,39,62,70,58,50,52,52,42,52,51,51,51,50,54,59,51,54,57,48,56,58,59,53,62,86,66,93,48,72,66,60,52,50,53,34,56,76,68,70,52,74,76,91,70,57,69,73,80,37,35,97,62,65,92,45,77,77,44,55,67,76,63,66,84,69,82,76,80,68,86,74,80,76,84,71,81,48,73,69,57,50,51,51,52,50,34,55,74,66,66,70,49,95,120

Mean predicted aligned error: 11.87 Å

Foldseek 3Di:
DDDDPDQPPDPPPPPPPDDDDDPDDPPLLVLLVVLQCVVCPPSQKDQLVCVQVSVCNSVVHRDDPVVVVLVCVLLVSVPRPDIDGPVSVVVSVVVVVVVVVVLQVVLDPDPDPVVVVVCVVVVHDDPDDPVSNDVDDPDPVCVVPVDPPPPPPPDPPPDQDPVNVVVVVCVVVVVPPD

Nearest PDB structures (foldseek):
  6ysy-assembly1_B  TM=5.075E-01  e=1.201E+00  Oryctolagus cuniculus
  1w7i-assembly1_B  TM=4.696E-01  e=2.191E+00  Homo sapiens
  2kax-assembly1_B  TM=5.428E-01  e=4.786E+00  Homo sapiens
  1oe9-assembly1_B  TM=5.242E-01  e=9.846E+00  Homo sapiens

Secondary structure (DSSP, 8-state):
-----------------------S---HHHHHHHHHHHHHGGG-EEEGGGHHHHHHHHHSSPPPHHHHHHHHHHHTTT-SS-EEEHHHHHHHHHHHHHHHHHHHHHT---S-HHHHHHHHHTTPPPSS-HHHH-SS-SSHHHHTTSS-----------PPPHHHHHHHHHHHTT----

InterPro domains:
  IPR029214 Cilia- and flagella-associated protein 144 [PF14886] (114-166)

Sequence (178 aa):
MDGQPAKCAGRYALHQRRNQGVCDAVPCCFLFSQTFDTMVGEAQCIQKIRMFELIKAAYGFEPMPEEMGLLVNTFHLEDDAGDLSWPELEAGFDEIREILSGVSKNATEYTSVDDYRTDVMKHRRMMKDPMDKFKAPMTESMSIGWHEEEVFNERFPKQSCAETRYADEMVRSKLDPF

Organism: NCBI:txid2562239